Protein AF-0000000079101560 (afdb_homodimer)

Foldseek 3Di:
DPPPPLPDFLVVLQVLQAAPPPSWGADDPQQFWFAAPVGDTHGQPVLVVQLVVDCFAHQDPPPRDGGGDNHSVPTDGPVVNHVLNVCLVVPVVSLQSAPAPPPSRTGFFKAWPVVRGTHHPVCVVVDQVVVVTDMDTDDRDD/DPPPPLPDFLVVLQVLQAAPPPSWGADDPQQFWFAAPVGDTHGQPVLVVQLVVDCFAHQDPPPRDGGGDNHSVPTDGPVVNHVLNVCLVVPVVSLQSAPAPPPSRTGFFKAWPVVRGTHHPVCVVVPQVVVVTDMDTDDRDD

pLDDT: mean 90.31, std 13.6, range [25.67, 98.88]

Radius of gyration: 20.67 Å; Cα contacts (8 Å, |Δi|>4): 491; chains: 2; bounding box: 57×52×37 Å

Solvent-accessible surface area (backbone atoms only — not comparable to full-atom values): 15968 Å² total; per-residue (Å²): 129,76,71,78,72,62,69,56,57,56,57,57,49,45,67,62,46,24,22,79,82,82,65,43,46,46,46,94,60,68,33,20,45,26,34,43,68,75,34,52,63,40,21,44,54,62,47,51,58,50,34,74,75,38,85,67,23,40,62,38,93,85,80,61,50,70,29,72,46,92,48,75,84,75,41,22,47,37,52,65,54,50,52,55,50,50,40,38,74,73,30,68,61,38,24,67,72,56,28,9,74,80,80,62,64,35,56,50,44,28,35,30,66,76,75,69,43,43,23,19,68,65,52,34,65,76,39,44,51,77,71,67,46,56,69,45,73,62,72,54,86,125,129,76,72,78,72,63,72,55,55,56,58,57,51,45,68,60,46,24,23,80,81,81,66,43,45,48,46,94,61,69,34,20,46,26,35,44,67,75,34,54,63,38,21,45,56,62,46,51,57,48,34,74,75,38,86,65,22,40,62,38,91,84,79,61,49,71,30,74,46,92,48,76,82,76,41,22,47,38,50,65,56,49,52,55,51,50,38,37,73,74,29,67,59,38,25,68,72,55,28,8,74,79,78,62,65,35,55,49,44,29,34,31,65,77,75,69,42,44,23,20,69,66,54,35,65,76,40,44,52,79,72,67,47,55,69,44,73,63,72,54,85,124

Nearest PDB structures (foldseek):
  5fey-assembly1_B  TM=9.578E-01  e=1.586E-09  Homo sapiens
  5fey-assembly1_A  TM=9.322E-01  e=3.203E-08  Homo sapiens
  2ct2-assembly1_A  TM=9.207E-01  e=3.424E-08  Homo sapiens
  6imq-assembly1_B  TM=7.604E-01  e=2.646E-02  Homo sapiens
  2h2f-assembly1_A  TM=4.163E-01  e=2.838E+00  Thermotoga maritima

Structure (mmCIF, N/CA/C/O backbone):
data_AF-0000000079101560-model_v1
#
loop_
_entity.id
_entity.type
_entity.pdbx_description
1 polymer 'Uncharacterized protein'
#
loop_
_atom_site.group_PDB
_atom_site.id
_atom_site.type_symbol
_atom_site.label_atom_id
_atom_site.label_alt_id
_atom_site.label_comp_id
_atom_site.label_asym_id
_atom_site.label_entity_id
_atom_site.label_seq_id
_atom_site.pdbx_PDB_ins_code
_atom_site.Cartn_x
_atom_site.Cartn_y
_atom_site.Cartn_z
_atom_site.occupancy
_atom_site.B_iso_or_equiv
_atom_site.auth_seq_id
_atom_site.auth_comp_id
_atom_site.auth_asym_id
_atom_site.auth_atom_id
_atom_site.pdbx_PDB_model_num
ATOM 1 N N . MET A 1 1 ? -14.367 26.219 8.906 1 25.67 1 MET A N 1
ATOM 2 C CA . MET A 1 1 ? -13.508 25.203 9.5 1 25.67 1 MET A CA 1
ATOM 3 C C . MET A 1 1 ? -12.969 24.266 8.438 1 25.67 1 MET A C 1
ATOM 5 O O . MET A 1 1 ? -13.734 23.547 7.781 1 25.67 1 MET A O 1
ATOM 9 N N . GLU A 1 2 ? -11.953 24.594 7.828 1 33.59 2 GLU A N 1
ATOM 10 C CA . GLU A 1 2 ? -11.383 24.016 6.617 1 33.59 2 GLU A CA 1
ATOM 11 C C . GLU A 1 2 ? -11.273 22.484 6.723 1 33.59 2 GLU A C 1
ATOM 13 O O . GLU A 1 2 ? -11.023 21.953 7.805 1 33.59 2 GLU A O 1
ATOM 18 N N . ALA A 1 3 ? -12.125 21.828 6.078 1 38.5 3 ALA A N 1
ATOM 19 C CA . ALA A 1 3 ? -12.086 20.375 5.945 1 38.5 3 ALA A CA 1
ATOM 20 C C . ALA A 1 3 ? -10.68 19.828 6.188 1 38.5 3 ALA A C 1
ATOM 22 O O . ALA A 1 3 ? -9.695 20.422 5.723 1 38.5 3 ALA A O 1
ATOM 23 N N . ALA A 1 4 ? -10.344 19.469 7.359 1 42.5 4 ALA A N 1
ATOM 24 C CA . ALA A 1 4 ? -9.055 18.844 7.66 1 42.5 4 ALA A CA 1
ATOM 25 C C . ALA A 1 4 ? -8.523 18.062 6.461 1 42.5 4 ALA A C 1
ATOM 27 O O . ALA A 1 4 ? -9.203 17.172 5.941 1 42.5 4 ALA A O 1
ATOM 28 N N . SER A 1 5 ? -7.906 18.75 5.512 1 50.38 5 SER A N 1
ATOM 29 C CA . SER A 1 5 ? -7.305 18.281 4.266 1 50.38 5 SER A CA 1
ATOM 30 C C . SER A 1 5 ? -6.609 16.938 4.457 1 50.38 5 SER A C 1
ATOM 32 O O . SER A 1 5 ? -5.789 16.781 5.363 1 50.38 5 SER A O 1
ATOM 34 N N . TYR A 1 6 ? -7.434 15.805 4.262 1 57.84 6 TYR A N 1
ATOM 35 C CA . TYR A 1 6 ? -6.77 14.508 4.219 1 57.84 6 TYR A CA 1
ATOM 36 C C . TYR A 1 6 ? -5.496 14.57 3.389 1 57.84 6 TYR A C 1
ATOM 38 O O . TYR A 1 6 ? -5.504 15.078 2.266 1 57.84 6 TYR A O 1
ATOM 46 N N . LEU A 1 7 ? -4.438 14.516 4.109 1 64.12 7 LEU A N 1
ATOM 47 C CA . LEU A 1 7 ? -3.164 14.484 3.4 1 64.12 7 LEU A CA 1
ATOM 48 C C . LEU A 1 7 ? -3.205 13.484 2.25 1 64.12 7 LEU A C 1
ATOM 50 O O . LEU A 1 7 ? -2.646 13.742 1.18 1 64.12 7 LEU A O 1
ATOM 54 N N . LEU A 1 8 ? -4.156 12.445 2.529 1 75 8 LEU A N 1
ATOM 55 C CA . LEU A 1 8 ? -4.234 11.414 1.502 1 75 8 LEU A CA 1
ATOM 56 C C . LEU A 1 8 ? -5.656 11.297 0.961 1 75 8 LEU A C 1
ATOM 58 O O . LEU A 1 8 ? -6.625 11.523 1.691 1 75 8 LEU A O 1
ATOM 62 N N . ASP A 1 9 ? -5.742 11.047 -0.238 1 82 9 ASP A N 1
ATOM 63 C CA . ASP A 1 9 ? -7.035 10.859 -0.883 1 82 9 ASP A CA 1
ATOM 64 C C . ASP A 1 9 ? -7.793 9.688 -0.256 1 82 9 ASP A C 1
ATOM 66 O O . ASP A 1 9 ? -7.383 8.531 -0.388 1 82 9 ASP A O 1
ATOM 70 N N . PRO A 1 10 ? -8.906 9.977 0.326 1 86.38 10 PRO A N 1
ATOM 71 C CA . PRO A 1 10 ? -9.648 8.898 0.994 1 86.38 10 PRO A CA 1
ATOM 72 C C . PRO A 1 10 ? -10.078 7.793 0.033 1 86.38 10 PRO A C 1
ATOM 74 O O . PRO A 1 10 ? -10.172 6.629 0.427 1 86.38 10 PRO A O 1
ATOM 77 N N . ASP A 1 11 ? -10.344 8.203 -1.206 1 88.44 11 ASP A N 1
ATOM 78 C CA . ASP A 1 11 ? -10.75 7.195 -2.182 1 88.44 11 ASP A CA 1
ATOM 79 C C . ASP A 1 11 ? -9.602 6.234 -2.488 1 88.44 11 ASP A C 1
ATOM 81 O O . ASP A 1 11 ? -9.82 5.027 -2.643 1 88.44 11 ASP A O 1
ATOM 85 N N . LEU A 1 12 ? -8.469 6.781 -2.555 1 89.44 12 LEU A N 1
ATOM 86 C CA . LEU A 1 12 ? -7.309 5.93 -2.783 1 89.44 12 LEU A CA 1
ATOM 87 C C . LEU A 1 12 ? -7.082 4.992 -1.604 1 89.44 12 LEU A C 1
ATOM 89 O O . LEU A 1 12 ? -6.777 3.812 -1.793 1 89.44 12 LEU A O 1
ATOM 93 N N . LEU A 1 13 ? -7.242 5.496 -0.444 1 90.44 13 LEU A N 1
ATOM 94 C CA . LEU A 1 13 ? -7.074 4.68 0.752 1 90.44 13 LEU A CA 1
ATOM 95 C C . LEU A 1 13 ? -8.055 3.516 0.759 1 90.44 13 LEU A C 1
ATOM 97 O O . LEU A 1 13 ? -7.688 2.385 1.085 1 90.44 13 LEU A O 1
ATOM 101 N N . ARG A 1 14 ? -9.266 3.834 0.334 1 93.44 14 ARG A N 1
ATOM 102 C CA . ARG A 1 14 ? -10.281 2.787 0.3 1 93.44 14 ARG A CA 1
ATOM 103 C C . ARG A 1 14 ? -9.977 1.759 -0.783 1 93.44 14 ARG A C 1
ATOM 105 O O . ARG A 1 14 ? -10.156 0.557 -0.577 1 93.44 14 ARG A O 1
ATOM 112 N N . GLU A 1 15 ? -9.508 2.201 -1.868 1 94.75 15 GLU A N 1
ATOM 113 C CA . GLU A 1 15 ? -9.148 1.302 -2.959 1 94.75 15 GLU A CA 1
ATOM 114 C C . GLU A 1 15 ? -8.047 0.335 -2.533 1 94.75 15 GLU A C 1
ATOM 116 O O . GLU A 1 15 ? -8.016 -0.816 -2.973 1 94.75 15 GLU A O 1
ATOM 121 N N . VAL A 1 16 ? -7.191 0.803 -1.611 1 95.88 16 VAL A N 1
ATOM 122 C CA . VAL A 1 16 ? -6.016 0.025 -1.232 1 95.88 16 VAL A CA 1
ATOM 123 C C . VAL A 1 16 ? -6.332 -0.828 -0.007 1 95.88 16 VAL A C 1
ATOM 125 O O . VAL A 1 16 ? -5.898 -1.979 0.085 1 95.88 16 VAL A O 1
ATOM 128 N N . LEU A 1 17 ? -7.164 -0.3 0.86 1 97.06 17 LEU A N 1
ATOM 129 C CA . LEU A 1 17 ? -7.242 -0.914 2.182 1 97.06 17 LEU A CA 1
ATOM 130 C C . LEU A 1 17 ? -8.602 -1.569 2.396 1 97.06 17 LEU A C 1
ATOM 132 O O . LEU A 1 17 ? -8.891 -2.062 3.49 1 97.06 17 LEU A O 1
ATOM 136 N N . GLU A 1 18 ? -9.414 -1.591 1.357 1 98.31 18 GLU A N 1
ATOM 137 C CA . GLU A 1 18 ? -10.695 -2.277 1.468 1 98.31 18 GLU A CA 1
ATOM 138 C C . GLU A 1 18 ? -10.836 -3.365 0.407 1 98.31 18 GLU A C 1
ATOM 140 O O . GLU A 1 18 ? -10.367 -3.203 -0.721 1 98.31 18 GLU A O 1
ATOM 145 N N . CYS A 1 19 ? -11.477 -4.41 0.774 1 98.69 19 CYS A N 1
ATOM 146 C CA . CYS A 1 19 ? -11.812 -5.461 -0.178 1 98.69 19 CYS A CA 1
ATOM 147 C C . CYS A 1 19 ? -12.797 -4.949 -1.228 1 98.69 19 CYS A C 1
ATOM 149 O O . CYS A 1 19 ? -13.828 -4.375 -0.887 1 98.69 19 CYS A O 1
ATOM 151 N N . PRO A 1 20 ? -12.547 -5.18 -2.449 1 98.44 20 PRO A N 1
ATOM 152 C CA . PRO A 1 20 ? -13.414 -4.641 -3.502 1 98.44 20 PRO A CA 1
ATOM 153 C C . PRO A 1 20 ? -14.742 -5.379 -3.605 1 98.44 20 PRO A C 1
ATOM 155 O O . PRO A 1 20 ? -15.664 -4.91 -4.285 1 98.44 20 PRO A O 1
ATOM 158 N N . ILE A 1 21 ? -14.867 -6.426 -3.016 1 98.44 21 ILE A N 1
ATOM 159 C CA . ILE A 1 21 ? -16.094 -7.207 -3.105 1 98.44 21 ILE A CA 1
ATOM 160 C C . ILE A 1 21 ? -17.031 -6.828 -1.962 1 98.44 21 ILE A C 1
ATOM 162 O O . ILE A 1 21 ? -18.172 -6.41 -2.195 1 98.44 21 ILE A O 1
ATOM 166 N N . CYS A 1 22 ? -16.625 -6.941 -0.749 1 97.88 22 CYS A N 1
ATOM 167 C CA . CYS A 1 22 ? -17.5 -6.703 0.386 1 97.88 22 CYS A CA 1
ATOM 168 C C . CYS A 1 22 ? -17.391 -5.266 0.877 1 97.88 22 CYS A C 1
ATOM 170 O O . CYS A 1 22 ? -18.188 -4.82 1.696 1 97.88 22 CYS A O 1
ATOM 172 N N . LEU A 1 23 ? -16.344 -4.551 0.551 1 97.25 23 LEU A N 1
ATOM 173 C CA . LEU A 1 23 ? -16.125 -3.141 0.842 1 97.25 23 LEU A CA 1
ATOM 174 C C . LEU A 1 23 ? -15.781 -2.938 2.314 1 97.25 23 LEU A C 1
ATOM 176 O O . LEU A 1 23 ? -15.914 -1.83 2.84 1 97.25 23 LEU A O 1
ATOM 180 N N . GLU A 1 24 ? -15.336 -4.016 2.928 1 97.31 24 GLU A N 1
ATOM 181 C CA . GLU A 1 24 ? -14.875 -3.91 4.309 1 97.31 24 GLU A CA 1
ATOM 182 C C . GLU A 1 24 ? -13.367 -3.668 4.363 1 97.31 24 GLU A C 1
ATOM 184 O O . GLU A 1 24 ? -12.625 -4.125 3.49 1 97.31 24 GLU A O 1
ATOM 189 N N . THR A 1 25 ? -12.922 -2.982 5.414 1 97.75 25 THR A N 1
ATOM 190 C CA . THR A 1 25 ? -11.492 -2.795 5.637 1 97.75 25 THR A CA 1
ATOM 191 C C . THR A 1 25 ? -10.812 -4.129 5.926 1 97.75 25 THR A C 1
ATOM 193 O O . THR A 1 25 ? -11.328 -4.938 6.703 1 97.75 25 THR A O 1
ATOM 196 N N . TYR A 1 26 ? -9.711 -4.301 5.242 1 98.38 26 TYR A N 1
ATOM 197 C CA . TYR A 1 26 ? -8.93 -5.496 5.523 1 98.38 26 TYR A CA 1
ATOM 198 C C . TYR A 1 26 ? -8.477 -5.52 6.98 1 98.38 26 TYR A C 1
ATOM 200 O O . TYR A 1 26 ? -8.352 -4.469 7.613 1 98.38 26 TYR A O 1
ATOM 208 N N . ASN A 1 27 ? -8.219 -6.672 7.477 1 96.56 27 ASN A N 1
ATOM 209 C CA . ASN A 1 27 ? -7.617 -6.824 8.797 1 96.56 27 ASN A CA 1
ATOM 210 C C . ASN A 1 27 ? -6.699 -8.047 8.859 1 96.56 27 ASN A C 1
ATOM 212 O O . ASN A 1 27 ? -6.379 -8.641 7.828 1 96.56 27 ASN A O 1
ATOM 216 N N . GLN A 1 28 ? -6.262 -8.469 10.062 1 95.19 28 GLN A N 1
ATOM 217 C CA . GLN A 1 28 ? -5.215 -9.477 10.195 1 95.19 28 GLN A CA 1
ATOM 218 C C . GLN A 1 28 ? -5.805 -10.883 10.219 1 95.19 28 GLN A C 1
ATOM 220 O O . GLN A 1 28 ? -5.07 -11.875 10.133 1 95.19 28 GLN A O 1
ATOM 225 N N . THR A 1 29 ? -7.117 -10.992 10.188 1 94.19 29 THR A N 1
ATOM 226 C CA . THR A 1 29 ? -7.711 -12.305 10.414 1 94.19 29 THR A CA 1
ATOM 227 C C . THR A 1 29 ? -8.766 -12.609 9.352 1 94.19 29 THR A C 1
ATOM 229 O O . THR A 1 29 ? -8.43 -12.977 8.227 1 94.19 29 THR A O 1
ATOM 232 N N . GLN A 1 30 ? -10.133 -12.297 9.641 1 93.62 30 GLN A N 1
ATOM 233 C CA . GLN A 1 30 ? -11.211 -12.719 8.766 1 93.62 30 GLN A CA 1
ATOM 234 C C . GLN A 1 30 ? -11.164 -11.977 7.434 1 93.62 30 GLN A C 1
ATOM 236 O O . GLN A 1 30 ? -11.438 -12.562 6.383 1 93.62 30 GLN A O 1
ATOM 241 N N . MET A 1 31 ? -10.836 -10.758 7.484 1 97.81 31 MET A N 1
ATOM 242 C CA . MET A 1 31 ? -10.766 -9.938 6.281 1 97.81 31 MET A CA 1
ATOM 243 C C . MET A 1 31 ? -9.32 -9.781 5.816 1 97.81 31 MET A C 1
ATOM 245 O O . MET A 1 31 ? -8.914 -8.703 5.375 1 97.81 31 MET A O 1
ATOM 249 N N . ARG A 1 32 ? -8.578 -10.836 6.004 1 98.69 32 ARG A N 1
ATOM 250 C CA . ARG A 1 32 ? -7.172 -10.789 5.629 1 98.69 32 ARG A CA 1
ATOM 251 C C . ARG A 1 32 ? -7.008 -10.68 4.117 1 98.69 32 ARG A C 1
ATOM 253 O O . ARG A 1 32 ? -7.625 -11.438 3.361 1 98.69 32 ARG A O 1
ATOM 260 N N . PRO A 1 33 ? -6.207 -9.75 3.613 1 98.81 33 PRO A N 1
ATOM 261 C CA . PRO A 1 33 ? -6.043 -9.555 2.17 1 98.81 33 PRO A CA 1
ATOM 262 C C . PRO A 1 33 ? -5.207 -10.648 1.517 1 98.81 33 PRO A C 1
ATOM 264 O O . PRO A 1 33 ? -4.066 -10.891 1.923 1 98.81 33 PRO A O 1
ATOM 267 N N . LYS A 1 34 ? -5.781 -11.312 0.521 1 98.88 34 LYS A N 1
ATOM 268 C CA . LYS A 1 34 ? -5.121 -12.391 -0.204 1 98.88 34 LYS A CA 1
ATOM 269 C C . LYS A 1 34 ? -4.914 -12.023 -1.671 1 98.88 34 LYS A C 1
ATOM 271 O O . LYS A 1 34 ? -5.773 -11.383 -2.283 1 98.88 34 LYS A O 1
ATOM 276 N N . LEU A 1 35 ? -3.797 -12.5 -2.133 1 98.81 35 LEU A N 1
ATOM 277 C CA . LEU A 1 35 ? -3.441 -12.211 -3.518 1 98.81 35 LEU A CA 1
ATOM 278 C C . LEU A 1 35 ? -3.904 -13.336 -4.441 1 98.81 35 LEU A C 1
ATOM 280 O O . LEU A 1 35 ? -3.588 -14.5 -4.211 1 98.81 35 LEU A O 1
ATOM 284 N N . LEU A 1 36 ? -4.605 -12.898 -5.457 1 98.31 36 LEU A N 1
ATOM 285 C CA . LEU A 1 36 ? -4.801 -13.82 -6.574 1 98.31 36 LEU A CA 1
ATOM 286 C C . LEU A 1 36 ? -3.582 -13.828 -7.488 1 98.31 36 LEU A C 1
ATOM 288 O O . LEU A 1 36 ? -2.717 -12.961 -7.387 1 98.31 36 LEU A O 1
ATOM 292 N N . GLN A 1 37 ? -3.541 -14.789 -8.359 1 96.75 37 GLN A N 1
ATOM 293 C CA . GLN A 1 37 ? -2.373 -14.93 -9.227 1 96.75 37 GLN A CA 1
ATOM 294 C C . GLN A 1 37 ? -2.297 -13.781 -10.227 1 96.75 37 GLN A C 1
ATOM 296 O O . GLN A 1 37 ? -1.222 -13.469 -10.742 1 96.75 37 GLN A O 1
ATOM 301 N N . CYS A 1 38 ? -3.402 -13.148 -10.438 1 97.62 38 CYS A N 1
ATOM 302 C CA . CYS A 1 38 ? -3.449 -12.031 -11.375 1 97.62 38 CYS A CA 1
ATOM 303 C C . CYS A 1 38 ? -2.969 -10.742 -10.711 1 97.62 38 CYS A C 1
ATOM 305 O O . CYS A 1 38 ? -2.787 -9.727 -11.383 1 97.62 38 CYS A O 1
ATOM 307 N N . GLY A 1 39 ? -2.838 -10.781 -9.398 1 98.31 39 GLY A N 1
ATOM 308 C CA . GLY A 1 39 ? -2.361 -9.617 -8.672 1 98.31 39 GLY A CA 1
ATOM 309 C C . GLY A 1 39 ? -3.463 -8.875 -7.938 1 98.31 39 GLY A C 1
ATOM 310 O O . GLY A 1 39 ? -3.189 -8.062 -7.055 1 98.31 39 GLY A O 1
ATOM 311 N N . HIS A 1 40 ? -4.68 -9.164 -8.211 1 98.69 40 HIS A N 1
ATOM 312 C CA . HIS A 1 40 ? -5.777 -8.531 -7.484 1 98.69 40 HIS A CA 1
ATOM 313 C C . HIS A 1 40 ? -5.871 -9.055 -6.059 1 98.69 40 HIS A C 1
ATOM 315 O O . HIS A 1 40 ? -5.508 -10.203 -5.793 1 98.69 40 HIS A O 1
ATOM 321 N N . THR A 1 41 ? -6.375 -8.227 -5.188 1 98.81 41 THR A N 1
ATOM 322 C CA . THR A 1 41 ? -6.488 -8.562 -3.773 1 98.81 41 THR A CA 1
ATOM 323 C C . THR A 1 41 ? -7.953 -8.664 -3.357 1 98.81 41 THR A C 1
ATOM 325 O O . THR A 1 41 ? -8.766 -7.809 -3.717 1 98.81 41 THR A O 1
ATOM 328 N N . VAL A 1 42 ? -8.258 -9.711 -2.676 1 98.75 42 VAL A N 1
ATOM 329 C CA . VAL A 1 42 ? -9.578 -9.945 -2.098 1 98.75 42 VAL A CA 1
ATOM 330 C C . VAL A 1 42 ? -9.43 -10.523 -0.693 1 98.75 42 VAL A C 1
ATOM 332 O O . VAL A 1 42 ? -8.469 -11.242 -0.407 1 98.75 42 VAL A O 1
ATOM 335 N N . CYS A 1 43 ? -10.328 -10.188 0.189 1 98.69 43 CYS A N 1
ATOM 336 C CA . CYS A 1 43 ? -10.188 -10.688 1.553 1 98.69 43 CYS A CA 1
ATOM 337 C C . CYS A 1 43 ? -10.445 -12.188 1.616 1 98.69 43 CYS A C 1
ATOM 339 O O . CYS A 1 43 ? -11.109 -12.742 0.738 1 98.69 43 CYS A O 1
ATOM 341 N N . ARG A 1 44 ? -10.008 -12.773 2.631 1 98.5 44 ARG A N 1
ATOM 342 C CA . ARG A 1 44 ? -10.133 -14.211 2.852 1 98.5 44 ARG A CA 1
ATOM 343 C C . ARG A 1 44 ? -11.594 -14.641 2.867 1 98.5 44 ARG A C 1
ATOM 345 O O . ARG A 1 44 ? -11.961 -15.633 2.242 1 98.5 44 ARG A O 1
ATOM 352 N N . GLN A 1 45 ? -12.422 -13.914 3.51 1 98.12 45 GLN A N 1
ATOM 353 C CA . GLN A 1 45 ? -13.836 -14.266 3.65 1 98.12 45 GLN A CA 1
ATOM 354 C C . GLN A 1 45 ? -14.531 -14.305 2.293 1 98.12 45 GLN A C 1
ATOM 356 O O . GLN A 1 45 ? -15.25 -15.25 1.983 1 98.12 45 GLN A O 1
ATOM 361 N N . CYS A 1 46 ? -14.336 -13.344 1.506 1 98.06 46 CYS A N 1
ATOM 362 C CA . CYS A 1 46 ? -14.953 -13.289 0.186 1 98.06 46 CYS A CA 1
ATOM 363 C C . CYS A 1 46 ? -14.398 -14.383 -0.718 1 98.06 46 CYS A C 1
ATOM 365 O O . CYS A 1 46 ? -15.141 -14.984 -1.503 1 98.06 46 CYS A O 1
ATOM 367 N N . LEU A 1 47 ? -13.172 -14.648 -0.595 1 98.12 47 LEU A N 1
ATOM 368 C CA . LEU A 1 47 ? -12.555 -15.688 -1.413 1 98.12 47 LEU A CA 1
ATOM 369 C C . LEU A 1 47 ? -13.102 -17.062 -1.043 1 98.12 47 LEU A C 1
ATOM 371 O O . LEU A 1 47 ? -13.258 -17.922 -1.91 1 98.12 47 LEU A O 1
ATOM 375 N N . GLU A 1 48 ? -13.32 -17.234 0.181 1 97.25 48 GLU A N 1
ATOM 376 C CA . GLU A 1 48 ? -13.898 -18.5 0.621 1 97.25 48 GLU A CA 1
ATOM 377 C C . GLU A 1 48 ? -15.273 -18.719 -0.009 1 97.25 48 GLU A C 1
ATOM 379 O O . GLU A 1 48 ? -15.602 -19.844 -0.41 1 97.25 48 GLU A O 1
ATOM 384 N N . LYS A 1 49 ? -16.031 -17.703 -0.127 1 96.69 49 LYS A N 1
ATOM 385 C CA . LYS A 1 49 ? -17.344 -17.781 -0.781 1 96.69 49 LYS A CA 1
ATOM 386 C C . LYS A 1 49 ? -17.188 -18.125 -2.264 1 96.69 49 LYS A C 1
ATOM 388 O O . LYS A 1 49 ? -17.938 -18.953 -2.799 1 96.69 49 LYS A O 1
ATOM 393 N N . LEU A 1 50 ? -16.266 -17.547 -2.891 1 96.5 50 LEU A N 1
ATOM 394 C CA . LEU A 1 50 ? -16.016 -17.797 -4.309 1 96.5 50 LEU A CA 1
ATOM 395 C C . LEU A 1 50 ? -15.547 -19.234 -4.539 1 96.5 50 LEU A C 1
ATOM 397 O O . LEU A 1 50 ? -15.984 -19.891 -5.484 1 96.5 50 LEU A O 1
ATOM 401 N N . LEU A 1 51 ? -14.641 -19.609 -3.684 1 95.62 51 LEU A N 1
ATOM 402 C CA . LEU A 1 51 ? -14.07 -20.953 -3.822 1 95.62 51 LEU A CA 1
ATOM 403 C C . LEU A 1 51 ? -15.141 -22.016 -3.605 1 95.62 51 LEU A C 1
ATOM 405 O O . LEU A 1 51 ? -15.109 -23.078 -4.246 1 95.62 51 LEU A O 1
ATOM 409 N N . ALA A 1 52 ? -16.031 -21.797 -2.738 1 92.25 52 ALA A N 1
ATOM 410 C CA . ALA A 1 52 ? -17.094 -22.75 -2.434 1 92.25 52 ALA A CA 1
ATOM 411 C C . ALA A 1 52 ? -17.953 -23.016 -3.666 1 92.25 52 ALA A C 1
ATOM 413 O O . ALA A 1 52 ? -18.562 -24.094 -3.781 1 92.25 52 ALA A O 1
ATOM 414 N N . ASN A 1 53 ? -17.859 -22.141 -4.652 1 87.44 53 ASN A N 1
ATOM 415 C CA . ASN A 1 53 ? -18.734 -22.25 -5.816 1 87.44 53 ASN A CA 1
ATOM 416 C C . ASN A 1 53 ? -17.984 -22.719 -7.055 1 87.44 53 ASN A C 1
ATOM 418 O O . ASN A 1 53 ? -18.516 -22.703 -8.164 1 87.44 53 ASN A O 1
ATOM 422 N N . THR A 1 54 ? -16.734 -23.062 -6.777 1 85 54 THR A N 1
ATOM 423 C CA . THR A 1 54 ? -15.883 -23.469 -7.895 1 85 54 THR A CA 1
ATOM 424 C C . THR A 1 54 ? -15.062 -24.703 -7.523 1 85 54 THR A C 1
ATOM 426 O O . THR A 1 54 ? -14.844 -24.984 -6.34 1 85 54 THR A O 1
ATOM 429 N N . ILE A 1 55 ? -14.648 -25.531 -8.438 1 83.25 55 ILE A N 1
ATOM 430 C CA . ILE A 1 55 ? -13.977 -26.797 -8.148 1 83.25 55 ILE A CA 1
ATOM 431 C C . ILE A 1 55 ? -12.469 -26.578 -8.164 1 83.25 55 ILE A C 1
ATOM 433 O O . ILE A 1 55 ? -11.75 -27.141 -7.328 1 83.25 55 ILE A O 1
ATOM 437 N N . ASN A 1 56 ? -11.898 -25.797 -9.023 1 84.75 56 ASN A N 1
ATOM 438 C CA . ASN A 1 56 ? -10.445 -25.828 -9.141 1 84.75 56 ASN A CA 1
ATOM 439 C C . ASN A 1 56 ? -9.844 -24.438 -9.023 1 84.75 56 ASN A C 1
ATOM 441 O O . ASN A 1 56 ? -8.789 -24.156 -9.602 1 84.75 56 ASN A O 1
ATOM 445 N N . GLY A 1 57 ? -10.406 -23.672 -8.188 1 94.69 57 GLY A N 1
ATOM 446 C CA . GLY A 1 57 ? -9.781 -22.359 -8.039 1 94.69 57 GLY A CA 1
ATOM 447 C C . GLY A 1 57 ? -10.766 -21.219 -8.109 1 94.69 57 GLY A C 1
ATOM 448 O O . GLY A 1 57 ? -11.977 -21.422 -8.109 1 94.69 57 GLY A O 1
ATOM 449 N N . VAL A 1 58 ? -10.18 -20.094 -8.016 1 97.25 58 VAL A N 1
ATOM 450 C CA . VAL A 1 58 ? -10.977 -18.875 -8.008 1 97.25 58 VAL A CA 1
ATOM 451 C C . VAL A 1 58 ? -10.711 -18.078 -9.281 1 97.25 58 VAL A C 1
ATOM 453 O O . VAL A 1 58 ? -9.562 -17.828 -9.641 1 97.25 58 VAL A O 1
ATOM 456 N N . ARG A 1 59 ? -11.805 -17.828 -9.984 1 96.88 59 ARG A N 1
ATOM 457 C CA . ARG A 1 59 ? -11.734 -16.891 -11.102 1 96.88 59 ARG A CA 1
ATOM 458 C C . ARG A 1 59 ? -11.875 -15.461 -10.617 1 96.88 59 ARG A C 1
ATOM 460 O O . ARG A 1 59 ? -12.883 -15.102 -10 1 96.88 59 ARG A O 1
ATOM 467 N N . CYS A 1 60 ? -10.906 -14.68 -10.914 1 97.5 60 CYS A N 1
ATOM 468 C CA . CYS A 1 60 ? -10.914 -13.289 -10.461 1 97.5 60 CYS A CA 1
ATOM 469 C C . CYS A 1 60 ? -12.086 -12.523 -11.055 1 97.5 60 CYS A C 1
ATOM 471 O O . CYS A 1 60 ? -12.242 -12.477 -12.273 1 97.5 60 CYS A O 1
ATOM 473 N N . PRO A 1 61 ? -12.875 -11.906 -10.273 1 96.56 61 PRO A N 1
ATOM 474 C CA . PRO A 1 61 ? -14.047 -11.203 -10.789 1 96.56 61 PRO A CA 1
ATOM 475 C C . PRO A 1 61 ? -13.688 -9.922 -11.547 1 96.56 61 PRO A C 1
ATOM 477 O O . PRO A 1 61 ? -14.547 -9.336 -12.203 1 96.56 61 PRO A O 1
ATOM 480 N N . PHE A 1 62 ? -12.414 -9.555 -11.523 1 97.62 62 PHE A N 1
ATOM 481 C CA . PHE A 1 62 ? -12.055 -8.25 -12.078 1 97.62 62 PHE A CA 1
ATOM 482 C C . PHE A 1 62 ? -11.328 -8.414 -13.406 1 97.62 62 PHE A C 1
ATOM 484 O O . PHE A 1 62 ? -11.234 -7.469 -14.188 1 97.62 62 PHE A O 1
ATOM 491 N N . CYS A 1 63 ? -10.734 -9.562 -13.633 1 97.62 63 CYS A N 1
ATOM 492 C CA . CYS A 1 63 ? -10 -9.734 -14.883 1 97.62 63 CYS A CA 1
ATOM 493 C C . CYS A 1 63 ? -10.281 -11.109 -15.492 1 97.62 63 CYS A C 1
ATOM 495 O O . CYS A 1 63 ? -9.805 -11.414 -16.594 1 97.62 63 CYS A O 1
ATOM 497 N N . SER A 1 64 ? -10.805 -12.047 -14.766 1 96.56 64 SER A N 1
ATOM 498 C CA . SER A 1 64 ? -11.297 -13.352 -15.195 1 96.56 64 SER A CA 1
ATOM 499 C C . SER A 1 64 ? -10.172 -14.383 -15.242 1 96.56 64 SER A C 1
ATOM 501 O O . SER A 1 64 ? -10.391 -15.531 -15.648 1 96.56 64 SER A O 1
ATOM 503 N N . ARG A 1 65 ? -9.031 -14.039 -14.773 1 97.06 65 ARG A N 1
ATOM 504 C CA . ARG A 1 65 ? -7.953 -15.016 -14.703 1 97.06 65 ARG A CA 1
ATOM 505 C C . ARG A 1 65 ? -8.164 -15.977 -13.539 1 97.06 65 ARG A C 1
ATOM 507 O O . ARG A 1 65 ? -8.648 -15.578 -12.477 1 97.06 65 ARG A O 1
ATOM 514 N N . VAL A 1 66 ? -7.73 -17.125 -13.758 1 96.69 66 VAL A N 1
ATOM 515 C CA . VAL A 1 66 ? -7.992 -18.172 -12.781 1 96.69 66 VAL A CA 1
ATOM 516 C C . VAL A 1 66 ? -6.777 -18.359 -11.875 1 96.69 66 VAL A C 1
ATOM 518 O O . VAL A 1 66 ? -5.641 -18.406 -12.352 1 96.69 66 VAL A O 1
ATOM 521 N N . SER A 1 67 ? -6.988 -18.375 -10.609 1 96.81 67 SER A N 1
ATOM 522 C CA . SER A 1 67 ? -6.027 -18.828 -9.609 1 96.81 67 SER A CA 1
ATOM 523 C C . SER A 1 67 ? -6.371 -20.219 -9.094 1 96.81 67 SER A C 1
ATOM 525 O O . SER A 1 67 ? -7.352 -20.391 -8.367 1 96.81 67 SER A O 1
ATOM 527 N N . ARG A 1 68 ? -5.559 -21.094 -9.422 1 94.88 68 ARG A N 1
ATOM 528 C CA . ARG A 1 68 ? -5.867 -22.469 -9.062 1 94.88 68 ARG A CA 1
ATOM 529 C C . ARG A 1 68 ? -5.398 -22.797 -7.648 1 94.88 68 ARG A C 1
ATOM 531 O O . ARG A 1 68 ? -4.242 -22.547 -7.301 1 94.88 68 ARG A O 1
ATOM 538 N N . MET A 1 69 ? -6.219 -23.266 -6.852 1 94.75 69 MET A N 1
ATOM 539 C CA . MET A 1 69 ? -5.922 -23.688 -5.488 1 94.75 69 MET A CA 1
ATOM 540 C C . MET A 1 69 ? -7.105 -24.438 -4.883 1 94.75 69 MET A C 1
ATOM 542 O O . MET A 1 69 ? -8.242 -24.281 -5.332 1 94.75 69 MET A O 1
ATOM 546 N N . SER A 1 70 ? -6.867 -25.25 -3.875 1 94.06 70 SER A N 1
ATOM 547 C CA . SER A 1 70 ? -7.918 -26.016 -3.215 1 94.06 70 SER A CA 1
ATOM 548 C C . SER A 1 70 ? -8.336 -25.359 -1.903 1 94.06 70 SER A C 1
ATOM 550 O O . SER A 1 70 ? -9.375 -25.719 -1.334 1 94.06 70 SER A O 1
ATOM 552 N N . SER A 1 71 ? -7.5 -24.469 -1.401 1 95.5 71 SER A N 1
ATOM 553 C CA . SER A 1 71 ? -7.758 -23.734 -0.167 1 95.5 71 SER A CA 1
ATOM 554 C C . SER A 1 71 ? -7.234 -22.312 -0.252 1 95.5 71 SER A C 1
ATOM 556 O O . SER A 1 71 ? -6.164 -22.062 -0.812 1 95.5 71 SER A O 1
ATOM 558 N N . ILE A 1 72 ? -7.93 -21.453 0.36 1 96.38 72 ILE A N 1
ATOM 559 C CA . ILE A 1 72 ? -7.547 -20.047 0.341 1 96.38 72 ILE A CA 1
ATOM 560 C C . ILE A 1 72 ? -6.211 -19.859 1.058 1 96.38 72 ILE A C 1
ATOM 562 O O . ILE A 1 72 ? -5.469 -18.922 0.772 1 96.38 72 ILE A O 1
ATOM 566 N N . SER A 1 73 ? -5.895 -20.734 1.93 1 95.75 73 SER A N 1
ATOM 567 C CA . SER A 1 73 ? -4.652 -20.656 2.689 1 95.75 73 SER A CA 1
ATOM 568 C C . SER A 1 73 ? -3.438 -20.797 1.779 1 95.75 73 SER A C 1
ATOM 570 O O . SER A 1 73 ? -2.316 -20.484 2.178 1 95.75 73 SER A O 1
ATOM 572 N N . GLN A 1 74 ? -3.631 -21.312 0.568 1 96.06 74 GLN A N 1
ATOM 573 C CA . GLN A 1 74 ? -2.541 -21.484 -0.385 1 96.06 74 GLN A CA 1
ATOM 574 C C . GLN A 1 74 ? -2.211 -20.188 -1.103 1 96.06 74 GLN A C 1
ATOM 576 O O . GLN A 1 74 ? -1.165 -20.078 -1.745 1 96.06 74 GLN A O 1
ATOM 581 N N . LEU A 1 75 ? -3.096 -19.25 -0.971 1 97.25 75 LEU A N 1
ATOM 582 C CA . LEU A 1 75 ? -2.828 -17.953 -1.554 1 97.25 75 LEU A CA 1
ATOM 583 C C . LEU A 1 75 ? -1.906 -17.125 -0.654 1 97.25 75 LEU A C 1
ATOM 585 O O . LEU A 1 75 ? -2.029 -17.172 0.572 1 97.25 75 LEU A O 1
ATOM 589 N N . ALA A 1 76 ? -1.001 -16.438 -1.299 1 98.25 76 ALA A N 1
ATOM 590 C CA . ALA A 1 76 ? -0.142 -15.531 -0.534 1 98.25 76 ALA A CA 1
ATOM 591 C C . ALA A 1 76 ? -0.942 -14.367 0.045 1 98.25 76 ALA A C 1
ATOM 593 O O . ALA A 1 76 ? -1.994 -14.008 -0.487 1 98.25 76 ALA A O 1
ATOM 594 N N . ASP A 1 77 ? -0.469 -13.852 1.108 1 98.69 77 ASP A N 1
ATOM 595 C CA . ASP A 1 77 ? -1.005 -12.609 1.66 1 98.69 77 ASP A CA 1
ATOM 596 C C . ASP A 1 77 ? -0.539 -11.406 0.85 1 98.69 77 ASP A C 1
ATOM 598 O O . ASP A 1 77 ? 0.543 -11.43 0.259 1 98.69 77 ASP A O 1
ATOM 602 N N . ASN A 1 78 ? -1.423 -10.406 0.729 1 98.75 78 ASN A N 1
ATOM 603 C CA . ASN A 1 78 ? -0.924 -9.102 0.295 1 98.75 78 ASN A CA 1
ATOM 604 C C . ASN A 1 78 ? -0.107 -8.422 1.39 1 98.75 78 ASN A C 1
ATOM 606 O O . ASN A 1 78 ? -0.658 -7.699 2.221 1 98.75 78 ASN A O 1
ATOM 610 N N . LEU A 1 79 ? 1.163 -8.672 1.373 1 98.12 79 LEU A N 1
ATOM 611 C CA . LEU A 1 79 ? 2.059 -8.227 2.434 1 98.12 79 LEU A CA 1
ATOM 612 C C . LEU A 1 79 ? 2.1 -6.703 2.506 1 98.12 79 LEU A C 1
ATOM 614 O O . LEU A 1 79 ? 2.256 -6.133 3.588 1 98.12 79 LEU A O 1
ATOM 618 N N . THR A 1 80 ? 1.977 -6.07 1.37 1 97.75 80 THR A N 1
ATOM 619 C CA . THR A 1 80 ? 1.965 -4.613 1.338 1 97.75 80 THR A CA 1
ATOM 620 C C . THR A 1 80 ? 0.814 -4.062 2.176 1 97.75 80 THR A C 1
ATOM 622 O O . THR A 1 80 ? 1.021 -3.209 3.039 1 97.75 80 THR A O 1
ATOM 625 N N . VAL A 1 81 ? -0.34 -4.547 1.963 1 97.94 81 VAL A N 1
ATOM 626 C CA . VAL A 1 81 ? -1.53 -4.117 2.689 1 97.94 81 VAL A CA 1
ATOM 627 C C . VAL A 1 81 ? -1.371 -4.434 4.176 1 97.94 81 VAL A C 1
ATOM 629 O O . VAL A 1 81 ? -1.664 -3.592 5.027 1 97.94 81 VAL A O 1
ATOM 632 N N . LEU A 1 82 ? -0.869 -5.559 4.465 1 97.25 82 LEU A N 1
ATOM 633 C CA . LEU A 1 82 ? -0.712 -5.965 5.855 1 97.25 82 LEU A CA 1
ATOM 634 C C . LEU A 1 82 ? 0.283 -5.062 6.578 1 97.25 82 LEU A C 1
ATOM 636 O O . LEU A 1 82 ? 0.099 -4.746 7.754 1 97.25 82 LEU A O 1
ATOM 640 N N . LYS A 1 83 ? 1.305 -4.684 5.93 1 94.56 83 LYS A N 1
ATOM 641 C CA . LYS A 1 83 ? 2.287 -3.781 6.527 1 94.56 83 LYS A CA 1
ATOM 642 C C . LYS A 1 83 ? 1.658 -2.434 6.867 1 94.56 83 LYS A C 1
ATOM 644 O O . LYS A 1 83 ? 1.93 -1.866 7.926 1 94.56 83 LYS A O 1
ATOM 649 N N . ILE A 1 84 ? 0.905 -1.938 5.93 1 92.44 84 ILE A N 1
ATOM 650 C CA . ILE A 1 84 ? 0.227 -0.666 6.16 1 92.44 84 ILE A CA 1
ATOM 651 C C . ILE A 1 84 ? -0.709 -0.79 7.359 1 92.44 84 ILE A C 1
ATOM 653 O O . ILE A 1 84 ? -0.718 0.074 8.242 1 92.44 84 ILE A O 1
ATOM 657 N N . LEU A 1 85 ? -1.442 -1.851 7.371 1 93.44 85 LEU A N 1
ATOM 658 C CA . LEU A 1 85 ? -2.379 -2.068 8.469 1 93.44 85 LEU A CA 1
ATOM 659 C C . LEU A 1 85 ? -1.642 -2.207 9.797 1 93.44 85 LEU A C 1
ATOM 661 O O . LEU A 1 85 ? -2.111 -1.72 10.828 1 93.44 85 LEU A O 1
ATOM 665 N N . ASP A 1 86 ? -0.558 -2.912 9.789 1 92.12 86 ASP A N 1
ATOM 666 C CA . ASP A 1 86 ? 0.239 -3.066 11 1 92.12 86 ASP A CA 1
ATOM 667 C C . ASP A 1 86 ? 0.673 -1.709 11.555 1 92.12 86 ASP A C 1
ATOM 669 O O . ASP A 1 86 ? 0.731 -1.516 12.766 1 92.12 86 ASP A O 1
ATOM 673 N N . CYS A 1 87 ? 0.899 -0.835 10.648 1 87.75 87 CYS A N 1
ATOM 674 C CA . CYS A 1 87 ? 1.299 0.502 11.07 1 87.75 87 CYS A CA 1
ATOM 675 C C . CYS A 1 87 ? 0.151 1.22 11.773 1 87.75 87 CYS A C 1
ATOM 677 O O . CYS A 1 87 ? 0.368 1.954 12.734 1 87.75 87 CYS A O 1
ATOM 679 N N . THR A 1 88 ? -1.008 1.058 11.289 1 85.69 88 THR A N 1
ATOM 680 C CA . THR A 1 88 ? -2.162 1.722 11.883 1 85.69 88 THR A CA 1
ATOM 681 C C . THR A 1 88 ? -2.465 1.15 13.266 1 85.69 88 THR A C 1
ATOM 683 O O . THR A 1 88 ? -3.068 1.823 14.102 1 85.69 88 THR A O 1
ATOM 686 N N . THR A 1 89 ? -2.033 -0.029 13.508 1 84.81 89 THR A N 1
ATOM 687 C CA . THR A 1 89 ? -2.273 -0.646 14.805 1 84.81 89 THR A CA 1
ATOM 688 C C . THR A 1 89 ? -1.144 -0.316 15.781 1 84.81 89 THR A C 1
ATOM 690 O O . THR A 1 89 ? -1.351 -0.289 17 1 84.81 89 THR A O 1
ATOM 693 N N . SER A 1 90 ? 0.062 -0.068 15.273 1 84.5 90 SER A N 1
ATOM 694 C CA . SER A 1 90 ? 1.241 0.104 16.109 1 84.5 90 SER A CA 1
ATOM 695 C C . SER A 1 90 ? 1.602 1.578 16.266 1 84.5 90 SER A C 1
ATOM 697 O O . SER A 1 90 ? 2.379 1.944 17.156 1 84.5 90 SER A O 1
ATOM 699 N N . CYS A 1 91 ? 1.081 2.328 15.336 1 77.19 91 CYS A N 1
ATOM 700 C CA . CYS A 1 91 ? 1.435 3.742 15.25 1 77.19 91 CYS A CA 1
ATOM 701 C C . CYS A 1 91 ? 0.209 4.621 15.461 1 77.19 91 CYS A C 1
ATOM 703 O O . CYS A 1 91 ? -0.696 4.641 14.625 1 77.19 91 CYS A O 1
ATOM 705 N N . SER A 1 92 ? 0.179 5.391 16.516 1 80.06 92 SER A N 1
ATOM 706 C CA . SER A 1 92 ? -0.966 6.23 16.859 1 80.06 92 SER A CA 1
ATOM 707 C C . SER A 1 92 ? -1.206 7.289 15.789 1 80.06 92 SER A C 1
ATOM 709 O O . SER A 1 92 ? -2.352 7.59 15.445 1 80.06 92 SER A O 1
ATOM 711 N N . ALA A 1 93 ? -0.122 7.812 15.32 1 78.25 93 ALA A N 1
ATOM 712 C CA . ALA A 1 93 ? -0.246 8.852 14.305 1 78.25 93 ALA A CA 1
ATOM 713 C C . ALA A 1 93 ? -0.921 8.312 13.047 1 78.25 93 ALA A C 1
ATOM 715 O O . ALA A 1 93 ? -1.8 8.961 12.477 1 78.25 93 ALA A O 1
ATOM 716 N N . ALA A 1 94 ? -0.524 7.133 12.711 1 82.12 94 ALA A N 1
ATOM 717 C CA . ALA A 1 94 ? -1.128 6.527 11.523 1 82.12 94 ALA A CA 1
ATOM 718 C C . ALA A 1 94 ? -2.58 6.137 11.789 1 82.12 94 ALA A C 1
ATOM 720 O O . ALA A 1 94 ? -3.447 6.344 10.938 1 82.12 94 ALA A O 1
ATOM 721 N N . THR A 1 95 ? -2.809 5.621 12.914 1 86.19 95 THR A N 1
ATOM 722 C CA . THR A 1 95 ? -4.18 5.285 13.281 1 86.19 95 THR A CA 1
ATOM 723 C C . THR A 1 95 ? -5.07 6.52 13.234 1 86.19 95 THR A C 1
ATOM 725 O O . THR A 1 95 ? -6.148 6.492 12.633 1 86.19 95 THR A O 1
ATOM 728 N N . ALA A 1 96 ? -4.598 7.602 13.766 1 83.06 96 ALA A N 1
ATOM 729 C CA . ALA A 1 96 ? -5.359 8.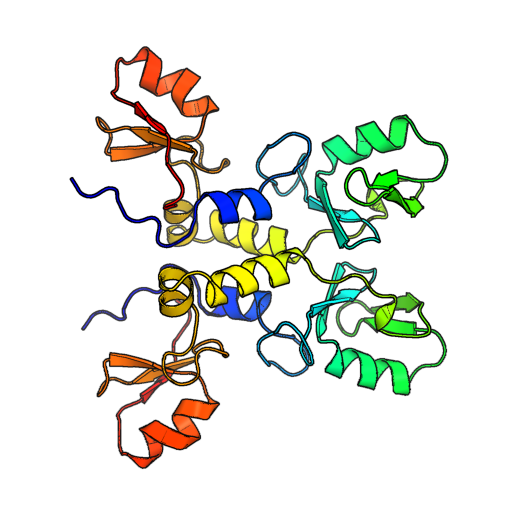844 13.828 1 83.06 96 ALA A CA 1
ATOM 730 C C . ALA A 1 96 ? -5.586 9.422 12.438 1 83.06 96 ALA A C 1
ATOM 732 O O . ALA A 1 96 ? -6.629 10.023 12.164 1 83.06 96 ALA A O 1
ATOM 733 N N . ALA A 1 97 ? -4.684 9.148 11.609 1 81 97 ALA A N 1
ATOM 734 C CA . ALA A 1 97 ? -4.738 9.742 10.273 1 81 97 ALA A CA 1
ATOM 735 C C . ALA A 1 97 ? -5.605 8.914 9.336 1 81 97 ALA A C 1
ATOM 737 O O . ALA A 1 97 ? -6.273 9.461 8.453 1 81 97 ALA A O 1
ATOM 738 N N . LEU A 1 98 ? -5.707 7.617 9.609 1 87 98 LEU A N 1
ATOM 739 C CA . LEU A 1 98 ? -6.238 6.777 8.539 1 87 98 LEU A CA 1
ATOM 740 C C . LEU A 1 98 ? -7.527 6.094 8.977 1 87 98 LEU A C 1
ATOM 742 O O . LEU A 1 98 ? -8.359 5.73 8.141 1 87 98 LEU A O 1
ATOM 746 N N . MET A 1 99 ? -7.73 6.012 10.273 1 92.38 99 MET A N 1
ATOM 747 C CA . MET A 1 99 ? -8.812 5.133 10.703 1 92.38 99 MET A CA 1
ATOM 748 C C . MET A 1 99 ? -9.938 5.938 11.359 1 92.38 99 MET A C 1
ATOM 750 O O . MET A 1 99 ? -9.719 7.066 11.797 1 92.38 99 MET A O 1
ATOM 754 N N . CYS A 1 100 ? -11.086 5.34 11.344 1 94.25 100 CYS A N 1
ATOM 755 C CA . CYS A 1 100 ? -12.227 5.863 12.086 1 94.25 100 CYS A CA 1
ATOM 756 C C . CYS A 1 100 ? -11.852 6.121 13.539 1 94.25 100 CYS A C 1
ATOM 758 O O . CYS A 1 100 ? -11.211 5.285 14.18 1 94.25 100 CYS A O 1
ATOM 760 N N . LYS A 1 101 ? -12.336 7.25 14.078 1 93.5 101 LYS A N 1
ATOM 761 C CA . LYS A 1 101 ? -11.961 7.66 15.43 1 93.5 101 LYS A CA 1
ATOM 762 C C . LYS A 1 101 ? -12.859 6.996 16.469 1 93.5 101 LYS A C 1
ATOM 764 O O . LYS A 1 101 ? -12.562 7.039 17.672 1 93.5 101 LYS A O 1
ATOM 769 N N . SER A 1 102 ? -13.828 6.301 16.094 1 93.44 102 SER A N 1
ATOM 770 C CA . SER A 1 102 ? -14.75 5.633 17 1 93.44 102 SER A CA 1
ATOM 771 C C . SER A 1 102 ? -14.398 4.16 17.172 1 93.44 102 SER A C 1
ATOM 773 O O . SER A 1 102 ? -14.227 3.672 18.281 1 93.44 102 SER A O 1
ATOM 775 N N . CYS A 1 103 ? -14.219 3.477 16.109 1 93.12 103 CYS A N 1
ATOM 776 C CA . CYS A 1 103 ? -13.984 2.039 16.203 1 93.12 103 CYS A CA 1
ATOM 777 C C . CYS A 1 103 ? -12.508 1.713 16 1 93.12 103 CYS A C 1
ATOM 779 O O . CYS A 1 103 ? -12.039 0.656 16.422 1 93.12 103 CYS A O 1
ATOM 781 N N . TYR A 1 104 ? -11.766 2.445 15.219 1 93 104 TYR A N 1
ATOM 782 C CA . TYR A 1 104 ? -10.336 2.332 14.961 1 93 104 TYR A CA 1
ATOM 783 C C . TYR A 1 104 ? -10.031 1.106 14.109 1 93 104 TYR A C 1
ATOM 785 O O . TYR A 1 104 ? -8.898 0.627 14.086 1 93 104 TYR A O 1
ATOM 793 N N . ASN A 1 105 ? -11.031 0.63 13.375 1 92.5 105 ASN A N 1
ATOM 794 C CA . ASN A 1 105 ? -10.781 -0.577 12.594 1 92.5 105 ASN A CA 1
ATOM 795 C C . ASN A 1 105 ? -11.367 -0.47 11.188 1 92.5 105 ASN A C 1
ATOM 797 O O . ASN A 1 105 ? -11.266 -1.408 10.398 1 92.5 105 ASN A O 1
ATOM 801 N N . ARG A 1 106 ? -11.969 0.645 10.953 1 95.81 106 ARG A N 1
ATOM 802 C CA . ARG A 1 106 ? -12.523 0.897 9.625 1 95.81 106 ARG A CA 1
ATOM 803 C C . ARG A 1 106 ? -12.055 2.244 9.086 1 95.81 106 ARG A C 1
ATOM 805 O O . ARG A 1 106 ? -11.711 3.143 9.859 1 95.81 106 ARG A O 1
ATOM 812 N N . LEU A 1 107 ? -12.094 2.307 7.781 1 94.75 107 LEU A N 1
ATOM 813 C CA . LEU A 1 107 ? -11.727 3.576 7.164 1 94.75 107 LEU A CA 1
ATOM 814 C C . LEU A 1 107 ? -12.867 4.586 7.285 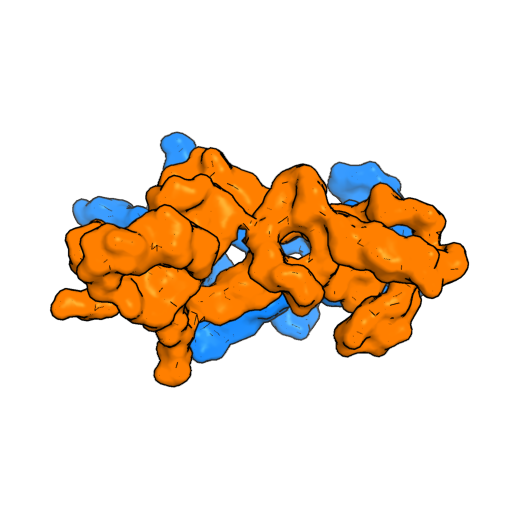1 94.75 107 LEU A C 1
ATOM 816 O O . LEU A 1 107 ? -14.039 4.223 7.152 1 94.75 107 LEU A O 1
ATOM 820 N N . PRO A 1 108 ? -12.492 5.836 7.477 1 94 108 PRO A N 1
ATOM 821 C CA . PRO A 1 108 ? -13.523 6.867 7.617 1 94 108 PRO A CA 1
ATOM 822 C C . PRO A 1 108 ? -14.227 7.188 6.301 1 94 108 PRO A C 1
ATOM 824 O O . PRO A 1 108 ? -13.609 7.137 5.238 1 94 108 PRO A O 1
ATOM 827 N N . ARG A 1 109 ? -15.5 7.539 6.441 1 95.06 109 ARG A N 1
ATOM 828 C CA . ARG A 1 109 ? -16.297 7.938 5.289 1 95.06 109 ARG A CA 1
ATOM 829 C C . ARG A 1 109 ? -17.109 9.188 5.598 1 95.06 109 ARG A C 1
ATOM 831 O O . ARG A 1 109 ? -17.672 9.82 4.688 1 95.06 109 ARG A O 1
ATOM 838 N N . GLN A 1 110 ? -17.125 9.5 6.922 1 94.81 110 GLN A N 1
ATOM 839 C CA . GLN A 1 110 ? -17.969 10.594 7.383 1 94.81 110 GLN A CA 1
ATOM 840 C C . GLN A 1 110 ? -17.188 11.539 8.297 1 94.81 110 GLN A C 1
ATOM 842 O O . GLN A 1 110 ? -16.219 11.141 8.93 1 94.81 110 GLN A O 1
ATOM 847 N N . TYR A 1 111 ? -17.625 12.789 8.242 1 94.44 111 TYR A N 1
ATOM 848 C CA . TYR A 1 111 ? -17.125 13.773 9.195 1 94.44 111 TYR A CA 1
ATOM 849 C C . TYR A 1 111 ? -18.234 14.289 10.094 1 94.44 111 TYR A C 1
ATOM 851 O O . TYR A 1 111 ? -19.312 14.68 9.609 1 94.44 111 TYR A O 1
ATOM 859 N N . CYS A 1 112 ? -18.062 14.164 11.336 1 95.44 112 CYS A N 1
ATOM 860 C CA . CYS A 1 112 ? -19 14.711 12.312 1 95.44 112 CYS A CA 1
ATOM 861 C C . CYS A 1 112 ? -18.578 16.109 12.758 1 95.44 112 CYS A C 1
ATOM 863 O O . CYS A 1 112 ? -17.531 16.281 13.391 1 95.44 112 CYS A O 1
ATOM 865 N N . HIS A 1 113 ? -19.391 17.062 12.539 1 95.69 113 HIS A N 1
ATOM 866 C CA . HIS A 1 113 ? -19.078 18.453 12.844 1 95.69 113 HIS A CA 1
ATOM 867 C C . HIS A 1 113 ? -19.156 18.719 14.336 1 95.69 113 HIS A C 1
ATOM 869 O O . HIS A 1 113 ? -18.391 19.516 14.867 1 95.69 113 HIS A O 1
ATOM 875 N N . ASP A 1 114 ? -20.031 18.031 14.969 1 95.38 114 ASP A N 1
ATOM 876 C CA . ASP A 1 114 ? -20.219 18.234 16.406 1 95.38 114 ASP A CA 1
ATOM 877 C C . ASP A 1 114 ? -19.016 17.719 17.188 1 95.38 114 ASP A C 1
ATOM 879 O O . ASP A 1 114 ? -18.609 18.328 18.188 1 95.38 114 ASP A O 1
ATOM 883 N N . CYS A 1 115 ? -18.391 16.719 16.766 1 93.06 115 CYS A N 1
ATOM 884 C CA . CYS A 1 115 ? -17.266 16.094 17.469 1 93.06 115 CYS A CA 1
ATOM 885 C C . CYS A 1 115 ? -15.945 16.438 16.797 1 93.06 115 CYS A C 1
ATOM 887 O O . CYS A 1 115 ? -14.883 16.156 17.344 1 93.06 115 CYS A O 1
ATOM 889 N N . ALA A 1 116 ? -16 16.891 15.609 1 93.19 116 ALA A N 1
ATOM 890 C CA . ALA A 1 116 ? -14.828 17.219 14.805 1 93.19 116 ALA A CA 1
ATOM 891 C C . ALA A 1 116 ? -13.961 15.984 14.547 1 93.19 116 ALA A C 1
ATOM 893 O O . ALA A 1 116 ? -12.75 16.016 14.773 1 93.19 116 ALA A O 1
ATOM 894 N N . THR A 1 117 ? -14.633 14.961 14.117 1 92.62 117 THR A N 1
ATOM 895 C CA . THR A 1 117 ? -13.898 13.719 13.93 1 92.62 117 THR A CA 1
ATOM 896 C C . THR A 1 117 ? -14.414 12.961 12.711 1 92.62 117 THR A C 1
ATOM 898 O O . THR A 1 117 ? -15.523 13.227 12.227 1 92.62 117 THR A O 1
ATOM 901 N N . PHE A 1 118 ? -13.57 12.094 12.289 1 92.88 118 PHE A N 1
ATOM 902 C CA . PHE A 1 118 ? -13.914 11.266 11.141 1 92.88 118 PHE A CA 1
ATOM 903 C C . PHE A 1 118 ? -14.453 9.914 11.586 1 92.88 118 PHE A C 1
ATOM 905 O O . PHE A 1 118 ? -13.938 9.32 12.539 1 92.88 118 PHE A O 1
ATOM 912 N N . LEU A 1 119 ? -15.539 9.5 10.875 1 95 119 LEU A N 1
ATOM 913 C CA . LEU A 1 119 ? -16.234 8.273 11.258 1 95 119 LEU A CA 1
ATOM 914 C C . LEU A 1 119 ? -16.438 7.367 10.047 1 95 119 LEU A C 1
ATOM 916 O O . LEU A 1 119 ? -16.578 7.852 8.922 1 95 119 LEU A O 1
ATOM 920 N N . CYS A 1 120 ? -16.438 6.086 10.406 1 95.81 120 CYS A N 1
ATOM 921 C CA . CYS A 1 120 ? -16.875 5.152 9.383 1 95.81 120 CYS A CA 1
ATOM 922 C C . CYS A 1 120 ? -18.391 5.148 9.266 1 95.81 120 CYS A C 1
ATOM 924 O O . CYS A 1 120 ? -19.078 5.789 10.062 1 95.81 120 CYS A O 1
ATOM 926 N N . GLU A 1 121 ? -18.922 4.391 8.242 1 95.12 121 GLU A N 1
ATOM 927 C CA . GLU A 1 121 ? -20.359 4.348 7.98 1 95.12 121 GLU A CA 1
ATOM 928 C C . GLU A 1 121 ? -21.109 3.715 9.148 1 95.12 121 GLU A C 1
ATOM 930 O O . GLU A 1 121 ? -22.141 4.234 9.586 1 95.12 121 GLU A O 1
ATOM 935 N N . LEU A 1 122 ? -20.594 2.658 9.672 1 94.75 122 LEU A N 1
ATOM 936 C CA . LEU A 1 122 ? -21.25 1.922 10.734 1 94.75 122 LEU A CA 1
ATOM 937 C C . LEU A 1 122 ? -21.328 2.76 12.008 1 94.75 122 LEU A C 1
ATOM 939 O O . LEU A 1 122 ? -22.375 2.826 12.656 1 94.75 122 LEU A O 1
ATOM 943 N N . CYS A 1 123 ? -20.281 3.391 12.367 1 94.69 123 CYS A N 1
ATOM 944 C CA . CYS A 1 123 ? -20.234 4.191 13.586 1 94.69 123 CYS A CA 1
ATOM 945 C C . CYS A 1 123 ? -21.109 5.434 13.453 1 94.69 123 CYS A C 1
ATOM 947 O O . CYS A 1 123 ? -21.656 5.914 14.445 1 94.69 123 CYS A O 1
ATOM 949 N N . LYS A 1 124 ? -21.156 5.98 12.227 1 96 124 LYS A N 1
ATOM 950 C CA . LYS A 1 124 ? -22.109 7.055 11.977 1 96 124 LYS A CA 1
ATOM 951 C C . LYS A 1 124 ? -23.531 6.625 12.328 1 96 124 LYS A C 1
ATOM 953 O O . LYS A 1 124 ? -24.219 7.309 13.094 1 96 124 LYS A O 1
ATOM 958 N N . GLU A 1 125 ? -23.922 5.469 11.789 1 94 125 GLU A N 1
ATOM 959 C CA . GLU A 1 125 ? -25.297 4.984 11.922 1 94 125 GLU A CA 1
ATOM 960 C C . GLU A 1 125 ? -25.609 4.59 13.359 1 94 125 GLU A C 1
ATOM 962 O O . GLU A 1 125 ? -26.703 4.859 13.859 1 94 125 GLU A O 1
ATOM 967 N N . GLU A 1 126 ? -24.656 3.979 13.984 1 91.19 126 GLU A N 1
ATOM 968 C CA . GLU A 1 126 ? -24.906 3.412 15.305 1 91.19 126 GLU A CA 1
ATOM 969 C C . GLU A 1 126 ? -24.672 4.445 16.406 1 91.19 126 GLU A C 1
ATOM 971 O O . GLU A 1 126 ? -25.062 4.242 17.547 1 91.19 126 GLU A O 1
ATOM 976 N N . GLY A 1 127 ? -24.125 5.559 16.062 1 90.88 127 GLY A N 1
ATOM 977 C CA . GLY A 1 127 ? -23.734 6.5 17.094 1 90.88 127 GLY A CA 1
ATOM 978 C C . GLY A 1 127 ? -24.156 7.926 16.812 1 90.88 127 GLY A C 1
ATOM 979 O O . GLY A 1 127 ? -25.281 8.32 17.109 1 90.88 127 GLY A O 1
ATOM 980 N N . HIS A 1 128 ? -23.562 8.578 16.031 1 90.75 128 HIS A N 1
ATOM 981 C CA . HIS A 1 128 ? -23.578 10.031 15.922 1 90.75 128 HIS A CA 1
ATOM 982 C C . HIS A 1 128 ? -24.891 10.516 15.305 1 90.75 128 HIS A C 1
ATOM 984 O O . HIS A 1 128 ? -25.422 11.555 15.711 1 90.75 128 HIS A O 1
ATOM 990 N N . LEU A 1 129 ? -25.375 9.719 14.398 1 92.69 129 LEU A N 1
ATOM 991 C CA . LEU A 1 129 ? -26.625 10.094 13.773 1 92.69 129 LEU A CA 1
ATOM 992 C C . LEU A 1 129 ? -27.766 10.086 14.789 1 92.69 129 LEU A C 1
ATOM 994 O O . LEU A 1 129 ? -28.578 11.008 14.82 1 92.69 129 LEU A O 1
ATOM 998 N N . HIS A 1 130 ? -27.797 9.109 15.656 1 93 130 HIS A N 1
ATOM 999 C CA . HIS A 1 130 ? -28.844 8.977 16.656 1 93 130 HIS A CA 1
ATOM 1000 C C . HIS A 1 130 ? -28.766 10.094 17.688 1 93 130 HIS A C 1
ATOM 1002 O O . HIS A 1 130 ? -29.766 10.445 18.312 1 93 130 HIS A O 1
ATOM 1008 N N . GLN A 1 131 ? -27.625 10.641 17.812 1 93.12 131 GLN A N 1
ATOM 1009 C CA . GLN A 1 131 ? -27.391 11.688 18.812 1 93.12 131 GLN A CA 1
ATOM 1010 C C . GLN A 1 131 ? -27.719 13.062 18.234 1 93.12 131 GLN A C 1
ATOM 1012 O O . GLN A 1 131 ? -27.547 14.078 18.922 1 93.12 131 GLN A O 1
ATOM 1017 N N . GLY A 1 132 ? -28.094 13.086 16.969 1 94.06 132 GLY A N 1
ATOM 1018 C CA . GLY A 1 132 ? -28.484 14.336 16.328 1 94.06 132 GLY A CA 1
ATOM 1019 C C . GLY A 1 132 ? -27.297 15.148 15.828 1 94.06 132 GLY A C 1
ATOM 1020 O O . GLY A 1 132 ? -27.422 16.359 15.609 1 94.06 132 GLY A O 1
ATOM 1021 N N . HIS A 1 133 ? -26.172 14.516 15.711 1 95.19 133 HIS A N 1
ATOM 1022 C CA . HIS A 1 133 ? -25 15.227 15.211 1 95.19 133 HIS A CA 1
ATOM 1023 C C . HIS A 1 133 ? -25.109 15.516 13.719 1 95.19 133 HIS A C 1
ATOM 1025 O O . HIS A 1 133 ? -25.797 14.789 13 1 95.19 133 HIS A O 1
ATOM 1031 N N . SER A 1 134 ? -24.469 16.641 13.328 1 96.25 134 SER A N 1
ATOM 1032 C CA . SER A 1 134 ? -24.359 16.969 11.906 1 96.25 134 SER A CA 1
ATOM 1033 C C . SER A 1 134 ? -23.219 16.203 11.242 1 96.25 134 SER A C 1
ATOM 1035 O O . SER A 1 134 ? -22.047 16.453 11.531 1 96.25 134 SER A O 1
ATOM 1037 N N . ILE A 1 135 ? -23.594 15.32 10.391 1 95.38 135 ILE A N 1
ATOM 1038 C CA . ILE A 1 135 ? -22.625 14.43 9.773 1 95.38 135 ILE A CA 1
ATOM 1039 C C . ILE A 1 135 ? -22.672 14.586 8.258 1 95.38 135 ILE A C 1
ATOM 1041 O O . ILE A 1 135 ? -23.75 14.695 7.672 1 95.38 135 ILE A O 1
ATOM 1045 N N . GLN A 1 136 ? -21.453 14.656 7.617 1 94.94 136 GLN A N 1
ATOM 1046 C CA . GLN A 1 136 ? -21.359 14.781 6.168 1 94.94 136 GLN A CA 1
ATOM 1047 C C . GLN A 1 136 ? -20.344 13.789 5.594 1 94.94 136 GLN A C 1
ATOM 1049 O O . GLN A 1 136 ? -19.344 13.484 6.23 1 94.94 136 GLN A O 1
ATOM 1054 N N . PRO A 1 137 ? -20.609 13.273 4.371 1 93.62 137 PRO A N 1
ATOM 1055 C CA . PRO A 1 137 ? -19.641 12.391 3.721 1 93.62 137 PRO A CA 1
ATOM 1056 C C . PRO A 1 137 ? -18.312 13.094 3.416 1 93.62 137 PRO A C 1
ATOM 1058 O O . PRO A 1 137 ? -18.297 14.297 3.133 1 93.62 137 PRO A O 1
ATOM 1061 N N . ILE A 1 138 ? -17.266 12.227 3.592 1 89.19 138 ILE A N 1
ATOM 1062 C CA . ILE A 1 138 ? -15.961 12.727 3.174 1 89.19 138 ILE A CA 1
ATOM 1063 C C . ILE A 1 138 ? -15.859 12.695 1.649 1 89.19 138 ILE A C 1
ATOM 1065 O O . ILE A 1 138 ? -16.141 11.672 1.023 1 89.19 138 ILE A O 1
ATOM 1069 N N . ARG A 1 139 ? -15.859 13.805 0.91 1 73.88 139 ARG A N 1
ATOM 1070 C CA . ARG A 1 139 ? -15.742 13.805 -0.545 1 73.88 139 ARG A CA 1
ATOM 1071 C C . ARG A 1 139 ? -14.281 13.844 -0.979 1 73.88 139 ARG A C 1
ATOM 1073 O O . ARG A 1 139 ? -13.484 14.586 -0.407 1 73.88 139 ARG A O 1
ATOM 1080 N N . GLY A 1 140 ? -13.734 12.703 -1.622 1 59.94 140 GLY A N 1
ATOM 1081 C CA . GLY A 1 140 ? -12.414 12.781 -2.217 1 59.94 140 GLY A CA 1
ATOM 1082 C C . GLY A 1 140 ? -12.234 13.984 -3.125 1 59.94 140 GLY A C 1
ATOM 1083 O O . GLY A 1 140 ? -13.203 14.5 -3.678 1 59.94 140 GLY A O 1
ATOM 1084 N N . GLY A 1 141 ? -11.398 14.945 -2.898 1 47.06 141 GLY A N 1
ATOM 1085 C CA . GLY A 1 141 ? -11.172 16.094 -3.762 1 47.06 141 GLY A CA 1
ATOM 1086 C C . GLY A 1 141 ? -11.25 15.758 -5.238 1 47.06 141 GLY A C 1
ATOM 1087 O O . GLY A 1 141 ? -10.617 14.797 -5.695 1 47.06 141 GLY A O 1
ATOM 1088 N N . ARG A 1 142 ? -12.492 15.703 -5.996 1 37.66 142 ARG A N 1
ATOM 1089 C CA . ARG A 1 142 ? -12.305 15.867 -7.434 1 37.66 142 ARG A CA 1
ATOM 1090 C C . ARG A 1 142 ? -11.695 17.219 -7.758 1 37.66 142 ARG A C 1
ATOM 1092 O O . ARG A 1 142 ? -11.906 18.188 -7.023 1 37.66 142 ARG A O 1
ATOM 1099 N N . MET B 1 1 ? 12.625 24.547 15.234 1 26.16 1 MET B N 1
ATOM 1100 C CA . MET B 1 1 ? 11.859 24.297 14.016 1 26.16 1 MET B CA 1
ATOM 1101 C C . MET B 1 1 ? 11.43 22.844 13.938 1 26.16 1 MET B C 1
ATOM 1103 O O . MET B 1 1 ? 12.266 21.938 13.852 1 26.16 1 MET B O 1
ATOM 1107 N N . GLU B 1 2 ? 10.414 22.516 14.523 1 34.38 2 GLU B N 1
ATOM 1108 C CA . GLU B 1 2 ? 9.922 21.172 14.844 1 34.38 2 GLU B CA 1
ATOM 1109 C C . GLU B 1 2 ? 9.953 20.266 13.625 1 34.38 2 GLU B C 1
ATOM 1111 O O . GLU B 1 2 ? 9.711 20.719 12.5 1 34.38 2 GLU B O 1
ATOM 1116 N N . ALA B 1 3 ? 10.891 19.453 13.57 1 39.78 3 ALA B N 1
ATOM 1117 C CA . ALA B 1 3 ? 10.977 18.406 12.555 1 39.78 3 ALA B CA 1
ATOM 1118 C C . ALA B 1 3 ? 9.609 18.141 11.922 1 39.78 3 ALA B C 1
ATOM 1120 O O . ALA B 1 3 ? 8.609 18.016 12.625 1 39.78 3 ALA B O 1
ATOM 1121 N N . ALA B 1 4 ? 9.258 18.766 10.828 1 43.09 4 ALA B N 1
ATOM 1122 C CA . ALA B 1 4 ? 8.016 18.516 10.102 1 43.09 4 ALA B CA 1
ATOM 1123 C C . ALA B 1 4 ? 7.57 17.062 10.242 1 43.09 4 ALA B C 1
ATOM 1125 O O . ALA B 1 4 ? 8.328 16.141 9.914 1 43.09 4 ALA B O 1
ATOM 1126 N N . SER B 1 5 ? 6.887 16.688 11.32 1 51.84 5 SER B N 1
ATOM 1127 C CA . SER B 1 5 ? 6.352 15.391 11.711 1 51.84 5 SER B CA 1
ATOM 1128 C C . SER B 1 5 ? 5.758 14.648 10.516 1 51.84 5 SER B C 1
ATOM 1130 O O . SER B 1 5 ? 4.945 15.211 9.781 1 51.84 5 SER B O 1
ATOM 1132 N N . TYR B 1 6 ? 6.695 13.82 9.805 1 58.34 6 TYR B N 1
ATOM 1133 C CA . TYR B 1 6 ? 6.125 12.93 8.805 1 58.34 6 TYR B CA 1
ATOM 1134 C C . TYR B 1 6 ? 4.867 12.242 9.336 1 58.34 6 TYR B C 1
ATOM 1136 O O . TYR B 1 6 ? 4.871 11.695 10.438 1 58.34 6 TYR B O 1
ATOM 1144 N N . LEU B 1 7 ? 3.787 12.695 8.766 1 64 7 LEU B N 1
ATOM 1145 C CA . LEU B 1 7 ? 2.537 12.047 9.164 1 64 7 LEU B CA 1
ATOM 1146 C C . LEU B 1 7 ? 2.674 10.531 9.125 1 64 7 LEU B C 1
ATOM 1148 O O . LEU B 1 7 ? 2.1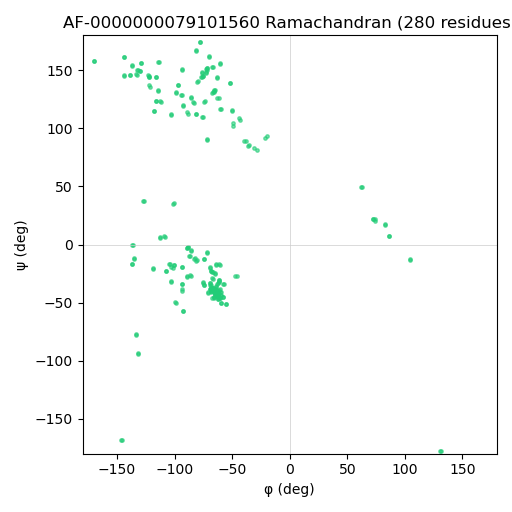37 9.836 9.992 1 64 7 LEU B O 1
ATOM 1152 N N . LEU B 1 8 ? 3.68 10.141 8.164 1 75.12 8 LEU B N 1
ATOM 1153 C CA . LEU B 1 8 ? 3.855 8.703 8.031 1 75.12 8 LEU B CA 1
ATOM 1154 C C . LEU B 1 8 ? 5.297 8.297 8.328 1 75.12 8 LEU B C 1
ATOM 1156 O O . LEU B 1 8 ? 6.227 9.062 8.07 1 75.12 8 LEU B O 1
ATOM 1160 N N . ASP B 1 9 ? 5.438 7.223 8.906 1 82.06 9 ASP B N 1
ATOM 1161 C CA . ASP B 1 9 ? 6.762 6.688 9.211 1 82.06 9 ASP B CA 1
ATOM 1162 C C . ASP B 1 9 ? 7.578 6.484 7.938 1 82.06 9 ASP B C 1
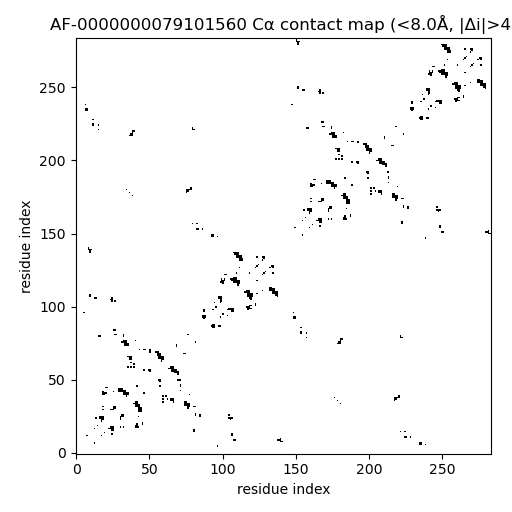ATOM 1164 O O . ASP B 1 9 ? 7.254 5.621 7.117 1 82.06 9 ASP B O 1
ATOM 1168 N N . PRO B 1 10 ? 8.648 7.199 7.832 1 86.56 10 PRO B N 1
ATOM 1169 C CA . PRO B 1 10 ? 9.438 7.086 6.605 1 86.56 10 PRO B CA 1
ATOM 1170 C C . PRO B 1 10 ? 9.977 5.676 6.375 1 86.56 10 PRO B C 1
ATOM 1172 O O . PRO B 1 10 ? 10.133 5.25 5.23 1 86.56 10 PRO B O 1
ATOM 1175 N N . ASP B 1 11 ? 10.25 4.996 7.477 1 88.56 11 ASP B N 1
ATOM 1176 C CA . ASP B 1 11 ? 10.758 3.633 7.336 1 88.56 11 ASP B CA 1
ATOM 1177 C C . ASP B 1 11 ? 9.695 2.709 6.75 1 88.56 11 ASP B C 1
ATOM 1179 O O . ASP B 1 11 ? 10 1.845 5.926 1 88.56 11 ASP B O 1
ATOM 1183 N N . LEU B 1 12 ? 8.531 2.918 7.18 1 89.44 12 LEU B N 1
ATOM 1184 C CA . LEU B 1 12 ? 7.441 2.121 6.633 1 89.44 12 LEU B CA 1
ATOM 1185 C C . LEU B 1 12 ? 7.234 2.426 5.152 1 89.44 12 LEU B C 1
ATOM 1187 O O . LEU B 1 12 ? 7.02 1.514 4.348 1 89.44 12 LEU B O 1
ATOM 1191 N N . LEU B 1 13 ? 7.32 3.654 4.812 1 90.5 13 LEU B N 1
ATOM 1192 C CA . LEU B 1 13 ? 7.164 4.055 3.416 1 90.5 13 LEU B CA 1
ATOM 1193 C C . LEU B 1 13 ? 8.227 3.396 2.541 1 90.5 13 LEU B C 1
ATOM 1195 O O . LEU B 1 13 ? 7.922 2.912 1.449 1 90.5 13 LEU B O 1
ATOM 1199 N N . ARG B 1 14 ? 9.422 3.357 3.092 1 93.5 14 ARG B N 1
ATOM 1200 C CA . ARG B 1 14 ? 10.508 2.746 2.336 1 93.5 14 ARG B CA 1
ATOM 1201 C C . ARG B 1 14 ? 10.312 1.238 2.219 1 93.5 14 ARG B C 1
ATOM 1203 O O . ARG B 1 14 ? 10.578 0.653 1.166 1 93.5 14 ARG B O 1
ATOM 1210 N N . GLU B 1 15 ? 9.852 0.644 3.229 1 94.75 15 GLU B N 1
ATOM 1211 C CA . GLU B 1 15 ? 9.586 -0.792 3.213 1 94.75 15 GLU B CA 1
ATOM 1212 C C . GLU B 1 15 ? 8.547 -1.152 2.158 1 94.75 15 GLU B C 1
ATOM 1214 O O . GLU B 1 15 ? 8.617 -2.219 1.544 1 94.75 15 GLU B O 1
ATOM 1219 N N . VAL B 1 16 ? 7.633 -0.207 1.912 1 95.88 16 VAL B N 1
ATOM 1220 C CA . VAL B 1 16 ? 6.504 -0.489 1.032 1 95.88 16 VAL B CA 1
ATOM 1221 C C . VAL B 1 16 ? 6.84 -0.054 -0.393 1 95.88 16 VAL B C 1
ATOM 1223 O O . VAL B 1 16 ? 6.484 -0.736 -1.357 1 95.88 16 VAL B O 1
ATOM 1226 N N . LEU B 1 17 ? 7.598 0.999 -0.503 1 97.06 17 LEU B N 1
ATOM 1227 C CA . LEU B 1 17 ? 7.676 1.642 -1.81 1 97.06 17 LEU B CA 1
ATOM 1228 C C . LEU B 1 17 ? 9.07 1.495 -2.406 1 97.06 17 LEU B C 1
ATOM 1230 O O . LEU B 1 17 ? 9.359 2.055 -3.467 1 97.06 17 LEU B O 1
ATOM 1234 N N . GLU B 1 18 ? 9.922 0.733 -1.747 1 98.38 18 GLU B N 1
ATOM 1235 C CA . GLU B 1 18 ? 11.242 0.479 -2.305 1 98.38 18 GLU B CA 1
ATOM 1236 C C . GLU B 1 18 ? 11.5 -1.017 -2.469 1 98.38 18 GLU B C 1
ATOM 1238 O O . GLU B 1 18 ? 11.055 -1.821 -1.648 1 98.38 18 GLU B O 1
ATOM 1243 N N . CYS B 1 19 ? 12.203 -1.335 -3.482 1 98.69 19 CYS B N 1
ATOM 1244 C CA . CYS B 1 19 ? 12.648 -2.707 -3.678 1 98.69 19 CYS B CA 1
ATOM 1245 C C . CYS B 1 19 ? 13.625 -3.123 -2.58 1 98.69 19 CYS B C 1
ATOM 1247 O O . CYS B 1 19 ? 14.609 -2.424 -2.318 1 98.69 19 CYS B O 1
ATOM 1249 N N . PRO B 1 20 ? 13.438 -4.234 -1.999 1 98.44 20 PRO B N 1
ATOM 1250 C CA . PRO B 1 20 ? 14.289 -4.645 -0.883 1 98.44 20 PRO B CA 1
ATOM 1251 C C . PRO B 1 20 ? 15.68 -5.094 -1.338 1 98.44 20 PRO B C 1
ATOM 1253 O O . PRO B 1 20 ? 16.578 -5.258 -0.513 1 98.44 20 PRO B O 1
ATOM 1256 N N . ILE B 1 21 ? 15.859 -5.293 -2.514 1 98.44 21 ILE B N 1
ATOM 1257 C CA . ILE B 1 21 ? 17.141 -5.766 -3.016 1 98.44 21 ILE B CA 1
ATOM 1258 C C . ILE B 1 21 ? 18.016 -4.574 -3.416 1 98.44 21 ILE B C 1
ATOM 1260 O O . ILE B 1 21 ? 19.109 -4.402 -2.902 1 98.44 21 ILE B O 1
ATOM 1264 N N . CYS B 1 22 ? 17.562 -3.74 -4.293 1 97.81 22 CYS B N 1
ATOM 1265 C CA . CYS B 1 22 ? 18.391 -2.648 -4.797 1 97.81 22 CYS B CA 1
ATOM 1266 C C . CYS B 1 22 ? 18.156 -1.371 -4 1 97.81 22 CYS B C 1
ATOM 1268 O O . CYS B 1 22 ? 18.891 -0.398 -4.141 1 97.81 22 CYS B O 1
ATOM 1270 N N . LEU B 1 23 ? 17.078 -1.244 -3.285 1 97.25 23 LEU B N 1
ATOM 1271 C CA . LEU B 1 23 ? 16.734 -0.146 -2.389 1 97.25 23 LEU B CA 1
ATOM 1272 C C . LEU B 1 23 ? 16.344 1.096 -3.178 1 97.25 23 LEU B C 1
ATOM 1274 O O . LEU B 1 23 ? 16.375 2.211 -2.652 1 97.25 23 LEU B O 1
ATOM 1278 N N . GLU B 1 24 ? 15.945 0.862 -4.41 1 97.31 24 GLU B N 1
ATOM 1279 C CA . GLU B 1 24 ? 15.43 1.961 -5.219 1 97.31 24 GLU B CA 1
ATOM 1280 C C . GLU B 1 24 ? 13.906 2.047 -5.121 1 97.31 24 GLU B C 1
ATOM 1282 O O . GLU B 1 24 ? 13.234 1.028 -4.949 1 97.31 24 GLU B O 1
ATOM 1287 N N . THR B 1 25 ? 13.383 3.256 -5.266 1 97.75 25 THR B N 1
ATOM 1288 C CA . THR B 1 25 ? 11.938 3.443 -5.312 1 97.75 25 THR B CA 1
ATOM 1289 C C . THR B 1 25 ? 11.344 2.777 -6.551 1 97.75 25 THR B C 1
ATOM 1291 O O . THR B 1 25 ? 11.891 2.906 -7.648 1 97.75 25 THR B O 1
ATOM 1294 N N . TYR B 1 26 ? 10.273 2.057 -6.285 1 98.38 26 TYR B N 1
ATOM 1295 C CA . TYR B 1 26 ? 9.57 1.465 -7.422 1 98.38 26 TYR B CA 1
ATOM 1296 C C . TYR B 1 26 ? 9.07 2.543 -8.375 1 98.38 26 TYR B C 1
ATOM 1298 O O . TYR B 1 26 ? 8.852 3.686 -7.969 1 98.38 26 TYR B O 1
ATOM 1306 N N . ASN B 1 27 ? 8.891 2.184 -9.594 1 96.62 27 ASN B N 1
ATOM 1307 C CA . ASN B 1 27 ? 8.258 3.062 -10.57 1 96.62 27 ASN B CA 1
ATOM 1308 C C . ASN B 1 27 ? 7.426 2.273 -11.578 1 96.62 27 ASN B C 1
ATOM 1310 O O . ASN B 1 27 ? 7.184 1.079 -11.391 1 96.62 27 ASN B O 1
ATOM 1314 N N . GLN B 1 28 ? 6.98 2.904 -12.68 1 95.31 28 GLN B N 1
ATOM 1315 C CA . GLN B 1 28 ? 6.008 2.295 -13.578 1 95.31 28 GLN B CA 1
ATOM 1316 C C . GLN B 1 28 ? 6.699 1.469 -14.664 1 95.31 28 GLN B C 1
ATOM 1318 O O . GLN B 1 28 ? 6.043 0.728 -15.398 1 95.31 28 GLN B O 1
ATOM 1323 N N . THR B 1 29 ? 8.016 1.48 -14.68 1 94.31 29 THR B N 1
ATOM 1324 C CA . THR B 1 29 ? 8.703 0.878 -15.82 1 94.31 29 THR B CA 1
ATOM 1325 C C . THR B 1 29 ? 9.812 -0.055 -15.352 1 94.31 29 THR B C 1
ATOM 1327 O O . THR B 1 29 ? 9.547 -1.187 -14.938 1 94.31 29 THR B O 1
ATOM 1330 N N . GLN B 1 30 ? 11.133 0.474 -15.234 1 93.75 30 GLN B N 1
ATOM 1331 C CA . GLN B 1 30 ? 12.281 -0.386 -14.969 1 93.75 30 GLN B CA 1
ATOM 1332 C C . GLN B 1 30 ? 12.227 -0.961 -13.562 1 93.75 30 GLN B C 1
ATOM 1334 O O . GLN B 1 30 ? 12.586 -2.121 -13.344 1 93.75 30 GLN B O 1
ATOM 1339 N N . MET B 1 31 ? 11.797 -0.187 -12.656 1 97.88 31 MET B N 1
ATOM 1340 C CA . MET B 1 31 ? 11.703 -0.611 -11.258 1 97.88 31 MET B CA 1
ATOM 1341 C C . MET B 1 31 ? 10.266 -0.979 -10.898 1 97.88 31 MET B C 1
ATOM 1343 O O . MET B 1 31 ? 9.805 -0.678 -9.797 1 97.88 31 MET B O 1
ATOM 1347 N N . ARG B 1 32 ? 9.602 -1.542 -11.867 1 98.75 32 ARG B N 1
ATOM 1348 C CA . ARG B 1 32 ? 8.211 -1.908 -11.641 1 98.75 32 ARG B CA 1
ATOM 1349 C C . ARG B 1 32 ? 8.094 -3.018 -10.602 1 98.75 32 ARG B C 1
ATOM 1351 O O . ARG B 1 32 ? 8.789 -4.031 -10.688 1 98.75 32 ARG B O 1
ATOM 1358 N N . PRO B 1 33 ? 7.238 -2.889 -9.602 1 98.81 33 PRO B N 1
ATOM 1359 C CA . PRO B 1 33 ? 7.105 -3.889 -8.539 1 98.81 33 PRO B CA 1
ATOM 1360 C C . PRO B 1 33 ? 6.375 -5.145 -9 1 98.81 33 PRO B C 1
ATOM 1362 O O . PRO B 1 33 ? 5.242 -5.066 -9.477 1 98.81 33 PRO B O 1
ATOM 1365 N N . LYS B 1 34 ? 7.043 -6.289 -8.852 1 98.88 34 LYS B N 1
ATOM 1366 C CA . LYS B 1 34 ? 6.488 -7.578 -9.25 1 98.88 34 LYS B CA 1
ATOM 1367 C C . LYS B 1 34 ? 6.305 -8.492 -8.047 1 98.88 34 LYS B C 1
ATOM 1369 O O . LYS B 1 34 ? 7.133 -8.5 -7.133 1 98.88 34 LYS B O 1
ATOM 1374 N N . LEU B 1 35 ? 5.234 -9.242 -8.156 1 98.81 35 LEU B N 1
ATOM 1375 C CA . LEU B 1 35 ? 4.91 -10.156 -7.066 1 98.81 35 LEU B CA 1
ATOM 1376 C C . LEU B 1 35 ? 5.48 -11.539 -7.332 1 98.81 35 LEU B C 1
ATOM 1378 O O . LEU B 1 35 ? 5.238 -12.125 -8.391 1 98.81 35 LEU B O 1
ATOM 1382 N N . LEU B 1 36 ? 6.18 -12 -6.328 1 98.31 36 LEU B N 1
ATOM 1383 C CA . LEU B 1 36 ? 6.48 -13.422 -6.32 1 98.31 36 LEU B CA 1
ATOM 1384 C C . LEU B 1 36 ? 5.293 -14.227 -5.793 1 98.31 36 LEU B C 1
ATOM 1386 O O . LEU B 1 36 ? 4.363 -13.656 -5.215 1 98.31 36 LEU B O 1
ATOM 1390 N N . GLN B 1 37 ? 5.34 -15.508 -5.984 1 96.75 37 GLN B N 1
ATOM 1391 C CA . GLN B 1 37 ? 4.215 -16.344 -5.582 1 96.75 37 GLN B CA 1
ATOM 1392 C C . GLN B 1 37 ? 4.09 -16.406 -4.062 1 96.75 37 GLN B C 1
ATOM 1394 O O . GLN B 1 37 ? 3.014 -16.688 -3.531 1 96.75 37 GLN B O 1
ATOM 1399 N N . CYS B 1 38 ? 5.152 -16.078 -3.404 1 97.62 38 CYS B N 1
ATOM 1400 C CA . CYS B 1 38 ? 5.148 -16.094 -1.946 1 97.62 38 CYS B CA 1
ATOM 1401 C C . CYS B 1 38 ? 4.555 -14.812 -1.39 1 97.62 38 CYS B C 1
ATOM 1403 O O . CYS B 1 38 ? 4.332 -14.695 -0.184 1 97.62 38 CYS B O 1
ATOM 1405 N N . GLY B 1 39 ? 4.387 -13.836 -2.254 1 98.31 39 GLY B N 1
ATOM 1406 C CA . GLY B 1 39 ? 3.803 -12.57 -1.827 1 98.31 39 GLY B CA 1
ATOM 1407 C C . GLY B 1 39 ? 4.824 -11.461 -1.687 1 98.31 39 GLY B C 1
ATOM 1408 O O . GLY B 1 39 ? 4.465 -10.281 -1.626 1 98.31 39 GLY B O 1
ATOM 1409 N N . HIS B 1 40 ? 6.074 -11.758 -1.687 1 98.69 40 HIS B N 1
ATOM 1410 C CA . HIS B 1 40 ? 7.094 -10.719 -1.618 1 98.69 40 HIS B CA 1
ATOM 1411 C C . HIS B 1 40 ? 7.18 -9.945 -2.928 1 98.69 40 HIS B C 1
ATOM 1413 O O . HIS B 1 40 ? 6.891 -10.492 -3.996 1 98.69 40 HIS B O 1
ATOM 1419 N N . THR B 1 41 ? 7.594 -8.719 -2.826 1 98.81 41 THR B N 1
ATOM 1420 C CA . THR B 1 41 ? 7.684 -7.832 -3.98 1 98.81 41 THR B CA 1
ATOM 1421 C C . THR B 1 41 ? 9.133 -7.465 -4.27 1 98.81 41 THR B C 1
ATOM 1423 O O . THR B 1 41 ? 9.891 -7.145 -3.352 1 98.81 41 THR B O 1
ATOM 1426 N N . VAL B 1 42 ? 9.492 -7.574 -5.508 1 98.75 42 VAL B N 1
ATOM 1427 C CA . VAL B 1 42 ? 10.805 -7.18 -6.012 1 98.75 42 VAL B CA 1
ATOM 1428 C C . VAL B 1 42 ? 10.656 -6.473 -7.355 1 98.75 42 VAL B C 1
ATOM 1430 O O . VAL B 1 42 ? 9.734 -6.773 -8.125 1 98.75 42 VAL B O 1
ATOM 1433 N N . CYS B 1 43 ? 11.5 -5.512 -7.617 1 98.69 43 CYS B N 1
ATOM 1434 C CA . CYS B 1 43 ? 11.344 -4.785 -8.875 1 98.69 43 CYS B CA 1
ATOM 1435 C C . CYS B 1 43 ? 11.711 -5.664 -10.062 1 98.69 43 CYS B C 1
ATOM 1437 O O . CYS B 1 43 ? 12.438 -6.652 -9.914 1 98.69 43 CYS B O 1
ATOM 1439 N N . ARG B 1 44 ? 11.289 -5.277 -11.172 1 98.5 44 ARG B N 1
ATOM 1440 C CA . ARG B 1 44 ? 11.508 -6.004 -12.422 1 98.5 44 ARG B CA 1
ATOM 1441 C C . ARG B 1 44 ? 13 -6.156 -12.703 1 98.5 44 ARG B C 1
ATOM 1443 O O . ARG B 1 44 ? 13.461 -7.242 -13.07 1 98.5 44 ARG B O 1
ATOM 1450 N N . GLN B 1 45 ? 13.758 -5.152 -12.531 1 98.06 4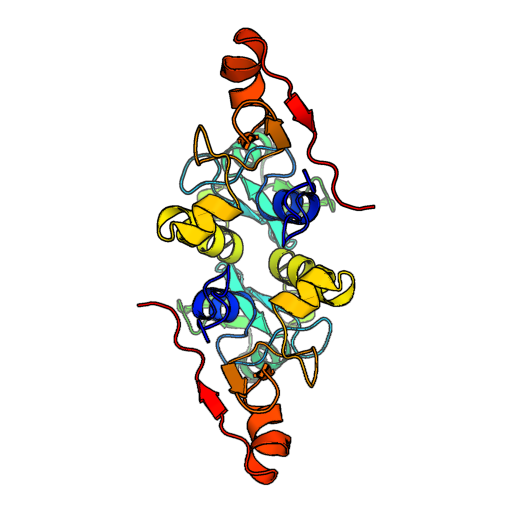5 GLN B N 1
ATOM 1451 C CA . GLN B 1 45 ? 15.18 -5.16 -12.836 1 98.06 45 GLN B CA 1
ATOM 1452 C C . GLN B 1 45 ? 15.93 -6.18 -11.977 1 98.06 45 GLN B C 1
ATOM 1454 O O . GLN B 1 45 ? 16.734 -6.961 -12.492 1 98.06 45 GLN B O 1
ATOM 1459 N N . CYS B 1 46 ? 15.68 -6.199 -10.742 1 98 46 CYS B N 1
ATOM 1460 C CA . CYS B 1 46 ? 16.344 -7.141 -9.844 1 98 46 CYS B CA 1
ATOM 1461 C C . CYS B 1 46 ? 15.898 -8.57 -10.133 1 98 46 CYS B C 1
ATOM 1463 O O . CYS B 1 46 ? 16.719 -9.5 -10.07 1 98 46 CYS B O 1
ATOM 1465 N N . LEU B 1 47 ? 14.688 -8.727 -10.461 1 98.06 47 LEU B N 1
ATOM 1466 C CA . LEU B 1 47 ? 14.18 -10.062 -10.766 1 98.06 47 LEU B CA 1
ATOM 1467 C C . LEU B 1 47 ? 14.812 -10.602 -12.039 1 98.06 47 LEU B C 1
ATOM 1469 O O . LEU B 1 47 ? 15.062 -11.805 -12.156 1 98.06 47 LEU B O 1
ATOM 1473 N N . GLU B 1 48 ? 15.008 -9.75 -12.938 1 97.19 48 GLU B N 1
ATOM 1474 C CA . GLU B 1 48 ? 15.664 -10.164 -14.172 1 97.19 48 GLU B CA 1
ATOM 1475 C C . GLU B 1 48 ? 17.078 -10.695 -13.898 1 97.19 48 GLU B C 1
ATOM 1477 O O . GLU B 1 48 ? 17.484 -11.688 -14.5 1 97.19 48 GLU B O 1
ATOM 1482 N N . LYS B 1 49 ? 17.766 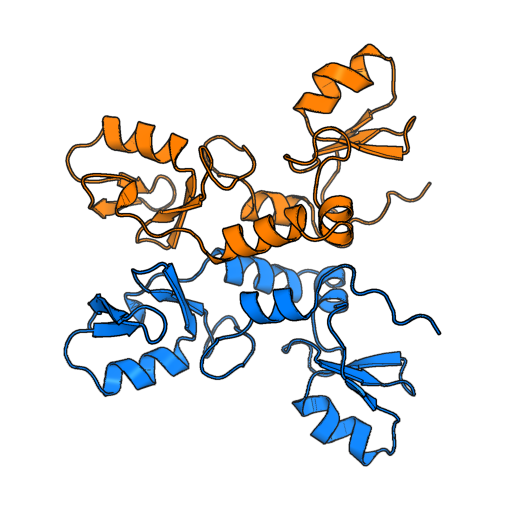-10.086 -13.008 1 96.56 49 LYS B N 1
ATOM 1483 C CA . LYS B 1 49 ? 19.094 -10.555 -12.617 1 96.56 49 LYS B CA 1
ATOM 1484 C C . LYS B 1 49 ? 19.016 -11.922 -11.93 1 96.56 49 LYS B C 1
ATOM 1486 O O . LYS B 1 49 ? 19.828 -12.805 -12.203 1 96.56 49 LYS B O 1
ATOM 1491 N N . LEU B 1 50 ? 18.062 -12.109 -11.148 1 96.38 50 LEU B N 1
ATOM 1492 C CA . LEU B 1 50 ? 17.875 -13.375 -10.445 1 96.38 50 LEU B CA 1
ATOM 1493 C C . LEU B 1 50 ? 17.531 -14.492 -11.422 1 96.38 50 LEU B C 1
ATOM 1495 O O . LEU B 1 50 ? 18.047 -15.609 -11.312 1 96.38 50 LEU B O 1
ATOM 1499 N N . LEU B 1 51 ? 16.625 -14.141 -12.289 1 95.44 51 LEU B N 1
ATOM 1500 C CA . LEU B 1 51 ? 16.156 -15.133 -13.25 1 95.44 51 LEU B CA 1
ATOM 1501 C C . LEU B 1 51 ? 17.297 -15.57 -14.18 1 95.44 51 LEU B C 1
ATOM 1503 O O . LEU B 1 51 ? 17.359 -16.734 -14.578 1 95.44 51 LEU B O 1
ATOM 1507 N N . ALA B 1 52 ? 18.141 -14.688 -14.516 1 91.88 52 ALA B N 1
ATOM 1508 C CA . ALA B 1 52 ? 19.266 -14.977 -15.406 1 91.88 52 ALA B CA 1
ATOM 1509 C C . ALA B 1 52 ? 20.188 -16.031 -14.805 1 91.88 52 ALA B C 1
ATOM 1511 O O . ALA B 1 52 ? 20.859 -16.766 -15.531 1 91.88 52 ALA B O 1
ATOM 1512 N N . ASN B 1 53 ? 20.047 -16.25 -13.492 1 86.88 53 ASN B N 1
ATOM 1513 C CA . ASN B 1 53 ? 20.969 -17.141 -12.805 1 86.88 53 ASN B CA 1
ATOM 1514 C C . ASN B 1 53 ? 20.297 -18.438 -12.398 1 86.88 53 ASN B C 1
ATOM 1516 O O . ASN B 1 53 ? 20.859 -19.25 -11.664 1 86.88 53 ASN B O 1
ATOM 1520 N N . THR B 1 54 ? 19.047 -18.547 -12.891 1 84.69 54 THR B N 1
ATOM 1521 C CA . THR B 1 54 ? 18.281 -19.734 -12.523 1 84.69 54 THR B CA 1
ATOM 1522 C C . THR B 1 54 ? 17.547 -20.297 -13.734 1 84.69 54 THR B C 1
ATOM 1524 O O . THR B 1 54 ? 17.297 -19.578 -14.703 1 84.69 54 THR B O 1
ATOM 1527 N N . ILE B 1 55 ? 17.234 -21.547 -13.789 1 82.75 55 ILE B N 1
ATOM 1528 C CA . ILE B 1 55 ? 16.656 -22.188 -14.969 1 82.75 55 ILE B CA 1
ATOM 1529 C C . ILE B 1 55 ? 15.133 -22.172 -14.859 1 82.75 55 ILE B C 1
ATOM 1531 O O . ILE B 1 55 ? 14.438 -21.938 -15.852 1 82.75 55 ILE B O 1
ATOM 1535 N N . ASN B 1 56 ? 14.531 -22.391 -13.75 1 84.56 56 ASN B N 1
ATOM 1536 C CA . ASN B 1 56 ? 13.086 -22.609 -13.75 1 84.56 56 ASN B CA 1
ATOM 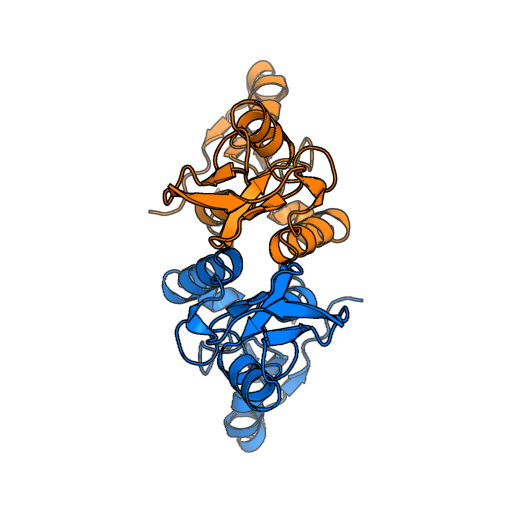1537 C C . ASN B 1 56 ? 12.375 -21.672 -12.773 1 84.56 56 ASN B C 1
ATOM 1539 O O . ASN B 1 56 ? 11.32 -22.016 -12.234 1 84.56 56 ASN B O 1
ATOM 1543 N N . GLY B 1 57 ? 12.852 -20.5 -12.703 1 94.62 57 GLY B N 1
ATOM 1544 C CA . GLY B 1 57 ? 12.125 -19.594 -11.82 1 94.62 57 GLY B CA 1
ATOM 1545 C C . GLY B 1 57 ? 13.016 -18.859 -10.852 1 94.62 57 GLY B C 1
ATOM 1546 O O . GLY B 1 57 ? 14.242 -18.891 -10.969 1 94.62 57 GLY B O 1
ATOM 1547 N N . VAL B 1 58 ? 12.352 -18.109 -10.07 1 97.19 58 VAL B N 1
ATOM 1548 C CA . VAL B 1 58 ? 13.055 -17.281 -9.102 1 97.19 58 VAL B CA 1
ATOM 1549 C C . VAL B 1 58 ? 12.781 -17.781 -7.684 1 97.19 58 VAL B C 1
ATOM 1551 O O . VAL B 1 58 ? 11.625 -17.984 -7.309 1 97.19 58 VAL B O 1
ATOM 1554 N N . ARG B 1 59 ? 13.875 -18.094 -7.012 1 96.81 59 ARG B N 1
ATOM 1555 C CA . ARG B 1 59 ? 13.773 -18.359 -5.582 1 96.81 59 ARG B CA 1
ATOM 1556 C C . ARG B 1 59 ? 13.789 -17.078 -4.773 1 96.81 59 ARG B C 1
ATOM 1558 O O . ARG B 1 59 ? 14.75 -16.297 -4.855 1 96.81 59 ARG B O 1
ATOM 1565 N N . CYS B 1 60 ? 12.773 -16.875 -4.023 1 97.44 60 CYS B N 1
ATOM 1566 C CA . CYS B 1 60 ? 12.664 -15.656 -3.238 1 97.44 60 CYS B CA 1
ATOM 1567 C C . CYS B 1 60 ? 13.805 -15.547 -2.229 1 97.44 60 CYS B C 1
ATOM 1569 O O . CYS B 1 60 ? 13.992 -16.453 -1.41 1 97.44 60 CYS B O 1
ATOM 1571 N N . PRO B 1 61 ? 14.508 -14.5 -2.223 1 96.5 61 PRO B N 1
ATOM 1572 C CA . PRO B 1 61 ? 15.648 -14.367 -1.313 1 96.5 61 PRO B CA 1
ATOM 1573 C C . PRO B 1 61 ? 15.227 -14.172 0.141 1 96.5 61 PRO B C 1
ATOM 1575 O O . PRO B 1 61 ? 16.062 -14.242 1.046 1 96.5 61 PRO B O 1
ATOM 1578 N N . PHE B 1 62 ? 13.922 -14 0.38 1 97.62 62 PHE B N 1
ATOM 1579 C CA . PHE B 1 62 ? 13.492 -13.633 1.724 1 97.62 62 PHE B CA 1
ATOM 1580 C C . PHE B 1 62 ? 12.82 -14.812 2.416 1 97.62 62 PHE B C 1
ATOM 1582 O O . PHE B 1 62 ? 12.688 -14.828 3.643 1 97.62 62 PHE B O 1
ATOM 1589 N N . CYS B 1 63 ? 12.32 -15.758 1.654 1 97.62 63 CYS B N 1
ATOM 1590 C CA . CYS B 1 63 ? 11.648 -16.891 2.287 1 97.62 63 CYS B CA 1
ATOM 1591 C C . CYS B 1 63 ? 12.047 -18.203 1.629 1 97.62 63 CYS B C 1
ATOM 1593 O O . CYS B 1 63 ? 11.641 -19.281 2.078 1 97.62 63 CYS B O 1
ATOM 1595 N N . SER B 1 64 ? 12.617 -18.188 0.461 1 96.5 64 SER B N 1
ATOM 1596 C CA . SER B 1 64 ? 13.219 -19.312 -0.256 1 96.5 64 SER B CA 1
ATOM 1597 C C . SER B 1 64 ? 12.18 -20.078 -1.062 1 96.5 64 SER B C 1
ATOM 1599 O O . SER B 1 64 ? 12.484 -21.094 -1.684 1 96.5 64 SER B O 1
ATOM 1601 N N . ARG B 1 65 ? 10.992 -19.578 -1.132 1 97 65 ARG B N 1
ATOM 1602 C CA . ARG B 1 65 ? 9.984 -20.219 -1.973 1 97 65 ARG B CA 1
ATOM 1603 C C . ARG B 1 65 ? 10.227 -19.922 -3.447 1 97 65 ARG B C 1
ATOM 1605 O O . ARG B 1 65 ? 10.648 -18.812 -3.795 1 97 65 ARG B O 1
ATOM 1612 N N . VAL B 1 66 ? 9.875 -20.844 -4.203 1 96.62 66 VAL B N 1
ATOM 1613 C CA . VAL B 1 66 ? 10.18 -20.734 -5.625 1 96.62 66 VAL B CA 1
ATOM 1614 C C . VAL B 1 66 ? 8.953 -20.234 -6.379 1 96.62 66 VAL B C 1
ATOM 1616 O O . VAL B 1 66 ? 7.84 -20.719 -6.156 1 96.62 66 VAL B O 1
ATOM 1619 N N . SER B 1 67 ? 9.125 -19.25 -7.195 1 96.88 67 SER B N 1
ATOM 1620 C CA . SER B 1 67 ? 8.172 -18.828 -8.211 1 96.88 67 SER B CA 1
ATOM 1621 C C . SER B 1 67 ? 8.602 -19.297 -9.602 1 96.88 67 SER B C 1
ATOM 1623 O O . SER B 1 67 ? 9.555 -18.766 -10.164 1 96.88 67 SER B O 1
ATOM 1625 N N . ARG B 1 68 ? 7.863 -20.172 -10.102 1 94.81 68 ARG B N 1
ATOM 1626 C CA . ARG B 1 68 ? 8.266 -20.75 -11.375 1 94.81 68 ARG B CA 1
ATOM 1627 C C . ARG B 1 68 ? 7.77 -19.891 -12.539 1 94.81 68 ARG B C 1
ATOM 1629 O O . ARG B 1 68 ? 6.586 -19.547 -12.609 1 94.81 68 ARG B O 1
ATOM 1636 N N . MET B 1 69 ? 8.594 -19.516 -13.383 1 94.69 69 MET B N 1
ATOM 1637 C CA . MET B 1 69 ? 8.281 -18.75 -14.586 1 94.69 69 MET B CA 1
ATOM 1638 C C . MET B 1 69 ? 9.492 -18.672 -15.508 1 94.69 69 MET B C 1
ATOM 1640 O O . MET B 1 69 ? 10.633 -18.844 -15.062 1 94.69 69 MET B O 1
ATOM 1644 N N . SER B 1 70 ? 9.281 -18.422 -16.781 1 93.94 70 SER B N 1
ATOM 1645 C CA . SER B 1 70 ? 10.359 -18.328 -17.75 1 93.94 70 SER B CA 1
ATOM 1646 C C . SER B 1 70 ? 10.695 -16.875 -18.062 1 93.94 70 SER B C 1
ATOM 1648 O O . SER B 1 70 ? 11.734 -16.578 -18.656 1 93.94 70 SER B O 1
ATOM 1650 N N . SER B 1 71 ? 9.766 -15.977 -17.719 1 95.38 71 SER B N 1
ATOM 1651 C CA . SER B 1 71 ? 9.93 -14.539 -17.938 1 95.38 71 SER B CA 1
ATOM 1652 C C . SER B 1 71 ? 9.305 -13.742 -16.797 1 95.38 71 SER B C 1
ATOM 1654 O O . SER B 1 71 ? 8.234 -14.094 -16.297 1 95.38 71 SER B O 1
ATOM 1656 N N . ILE B 1 72 ? 9.922 -12.68 -16.5 1 96.31 72 ILE B N 1
ATOM 1657 C CA . ILE B 1 72 ? 9.438 -11.836 -15.414 1 96.31 72 ILE B CA 1
ATOM 1658 C C . ILE B 1 72 ? 8.062 -11.266 -15.773 1 96.31 72 ILE B C 1
ATOM 1660 O O . ILE B 1 72 ? 7.27 -10.938 -14.898 1 96.31 72 ILE B O 1
ATOM 1664 N N . SER B 1 73 ? 7.785 -11.164 -17.016 1 95.69 73 SER B N 1
ATOM 1665 C CA . SER B 1 73 ? 6.516 -10.617 -17.484 1 95.69 73 SER B CA 1
ATOM 1666 C C . SER B 1 73 ? 5.348 -11.5 -17.062 1 95.69 73 SER B C 1
ATOM 1668 O O . SER B 1 73 ? 4.191 -11.07 -17.109 1 95.69 73 SER B O 1
ATOM 1670 N N . GLN B 1 74 ? 5.621 -12.734 -16.672 1 96.06 74 GLN B N 1
ATOM 1671 C CA . GLN B 1 74 ? 4.578 -13.664 -16.25 1 96.06 74 GLN B CA 1
ATOM 1672 C C . GLN B 1 74 ? 4.176 -13.414 -14.805 1 96.06 74 GLN B C 1
ATOM 1674 O O . GLN B 1 74 ? 3.145 -13.914 -14.344 1 96.06 74 GLN B O 1
ATOM 1679 N N . LEU B 1 75 ? 4.984 -12.664 -14.133 1 97.19 75 LEU B N 1
ATOM 1680 C CA . LEU B 1 75 ? 4.641 -12.305 -12.766 1 97.19 75 LEU B CA 1
ATOM 1681 C C . LEU B 1 75 ? 3.631 -11.164 -12.734 1 97.19 75 LEU B C 1
ATOM 1683 O O . LEU B 1 75 ? 3.715 -10.234 -13.547 1 97.19 75 LEU B O 1
ATOM 1687 N N . ALA B 1 76 ? 2.705 -11.281 -11.812 1 98.25 76 ALA B N 1
ATOM 1688 C CA . ALA B 1 76 ? 1.756 -10.18 -11.633 1 98.25 76 ALA B CA 1
ATOM 1689 C C . ALA B 1 76 ? 2.447 -8.945 -11.078 1 98.25 76 ALA B C 1
ATOM 1691 O O . ALA B 1 76 ? 3.486 -9.047 -10.422 1 98.25 76 ALA B O 1
ATOM 1692 N N . ASP B 1 77 ? 1.896 -7.832 -11.375 1 98.69 77 ASP B N 1
ATOM 1693 C CA . ASP B 1 77 ? 2.32 -6.586 -10.75 1 98.69 77 ASP B CA 1
ATOM 1694 C C . ASP B 1 77 ? 1.798 -6.48 -9.32 1 98.69 77 ASP B C 1
ATOM 1696 O O . ASP B 1 77 ? 0.742 -7.031 -9 1 98.69 77 ASP B O 1
ATOM 1700 N N . ASN B 1 78 ? 2.609 -5.875 -8.438 1 98.75 78 ASN B N 1
ATOM 1701 C CA . ASN B 1 78 ? 2.033 -5.426 -7.172 1 98.75 78 ASN B CA 1
ATOM 1702 C C . ASN B 1 78 ? 1.13 -4.211 -7.367 1 98.75 78 ASN B C 1
ATOM 1704 O O . ASN B 1 78 ? 1.596 -3.072 -7.312 1 98.75 78 ASN B O 1
ATOM 1708 N N . LEU B 1 79 ? -0.116 -4.473 -7.602 1 98.12 79 LEU B N 1
ATOM 1709 C CA . LEU B 1 79 ? -1.078 -3.436 -7.957 1 98.12 79 LEU B CA 1
ATOM 1710 C C . LEU B 1 79 ? -1.229 -2.424 -6.824 1 98.12 79 LEU B C 1
ATOM 1712 O O . LEU B 1 79 ? -1.469 -1.239 -7.074 1 98.12 79 LEU B O 1
ATOM 1716 N N . THR B 1 80 ? -1.106 -2.895 -5.605 1 97.81 80 THR B N 1
ATOM 1717 C CA . THR B 1 80 ? -1.198 -1.999 -4.461 1 97.81 80 THR B CA 1
ATOM 1718 C C . THR B 1 80 ? -0.12 -0.922 -4.527 1 97.81 80 THR B C 1
ATOM 1720 O O . THR B 1 80 ? -0.417 0.27 -4.422 1 97.81 80 THR B O 1
ATOM 1723 N N . VAL B 1 81 ? 1.072 -1.312 -4.727 1 97.94 81 VAL B N 1
ATOM 1724 C CA . VAL B 1 81 ? 2.203 -0.394 -4.816 1 97.94 81 VAL B CA 1
ATOM 1725 C C . VAL B 1 81 ? 2.014 0.545 -6.004 1 97.94 81 VAL B C 1
ATOM 1727 O O . VAL B 1 81 ? 2.217 1.756 -5.887 1 97.94 81 VAL B O 1
ATOM 1730 N N . LEU B 1 82 ? 1.584 0.018 -7.078 1 97.31 82 LEU B N 1
ATOM 1731 C CA . LEU B 1 82 ? 1.409 0.824 -8.281 1 97.31 82 LEU B CA 1
ATOM 1732 C C . LEU B 1 82 ? 0.329 1.881 -8.078 1 97.31 82 LEU B C 1
ATOM 1734 O O . LEU B 1 82 ? 0.451 3.004 -8.57 1 97.31 82 LEU B O 1
ATOM 1738 N N . LYS B 1 83 ? -0.696 1.543 -7.41 1 94.75 83 LYS B N 1
ATOM 1739 C CA . LYS B 1 83 ? -1.76 2.504 -7.129 1 94.75 83 LYS B CA 1
ATOM 1740 C C . LYS B 1 83 ? -1.243 3.664 -6.285 1 94.75 83 LYS B C 1
ATOM 1742 O O . LYS B 1 83 ? -1.588 4.82 -6.531 1 94.75 83 LYS B O 1
ATOM 1747 N N . ILE B 1 84 ? -0.491 3.314 -5.281 1 92.62 84 ILE B N 1
ATOM 1748 C CA . ILE B 1 84 ? 0.083 4.344 -4.418 1 92.62 84 ILE B CA 1
ATOM 1749 C C . ILE B 1 84 ? 0.986 5.258 -5.242 1 92.62 84 ILE B C 1
ATOM 1751 O O . ILE B 1 84 ? 0.902 6.484 -5.137 1 92.62 84 ILE B O 1
ATOM 1755 N N . LEU B 1 85 ? 1.789 4.656 -6.039 1 93.56 85 LEU B N 1
ATOM 1756 C CA . LEU B 1 85 ? 2.705 5.43 -6.871 1 93.56 85 LEU B CA 1
ATOM 1757 C C . LEU B 1 85 ? 1.937 6.316 -7.848 1 93.56 85 LEU B C 1
ATOM 1759 O O . LEU B 1 85 ? 2.336 7.453 -8.109 1 93.56 85 LEU B O 1
ATOM 1763 N N . ASP B 1 86 ? 0.915 5.789 -8.43 1 92.31 86 ASP B N 1
ATOM 1764 C CA . ASP B 1 86 ? 0.093 6.57 -9.352 1 92.31 86 ASP B CA 1
ATOM 1765 C C . ASP B 1 86 ? -0.465 7.816 -8.664 1 92.31 86 ASP B C 1
ATOM 1767 O O . ASP B 1 86 ? -0.577 8.875 -9.281 1 92.31 86 ASP B O 1
ATOM 1771 N N . CYS B 1 87 ? -0.731 7.66 -7.434 1 88.06 87 CYS B N 1
ATOM 1772 C CA . CYS B 1 87 ? -1.25 8.797 -6.68 1 88.06 87 CYS B CA 1
ATOM 1773 C C . CYS B 1 87 ? -0.188 9.875 -6.523 1 88.06 87 CYS B C 1
ATOM 1775 O O . CYS B 1 87 ? -0.497 11.07 -6.574 1 88.06 87 CYS B O 1
ATOM 1777 N N . THR B 1 88 ? 0.997 9.477 -6.301 1 86 88 THR B N 1
ATOM 1778 C CA . THR B 1 88 ? 2.074 10.445 -6.125 1 86 88 THR B CA 1
ATOM 1779 C C . THR B 1 88 ? 2.365 11.172 -7.43 1 86 88 THR B C 1
ATOM 1781 O O . THR B 1 88 ? 2.889 12.289 -7.418 1 86 88 THR B O 1
ATOM 1784 N N . THR B 1 89 ? 2.016 10.586 -8.508 1 85.06 89 THR B N 1
ATOM 1785 C CA . THR B 1 89 ? 2.25 11.219 -9.797 1 85.06 89 THR B CA 1
ATOM 1786 C C . THR B 1 89 ? 1.066 12.094 -10.195 1 85.06 89 THR B C 1
ATOM 1788 O O . THR B 1 89 ? 1.227 13.07 -10.938 1 85.06 89 THR B O 1
ATOM 1791 N N . SER B 1 90 ? -0.129 11.773 -9.711 1 85.19 90 SER B N 1
ATOM 1792 C CA . SER B 1 90 ? -1.348 12.445 -10.148 1 85.19 90 SER B CA 1
ATOM 1793 C C . SER B 1 90 ? -1.825 13.453 -9.109 1 85.19 90 SER B C 1
ATOM 1795 O O . SER B 1 90 ? -2.66 14.312 -9.406 1 85.19 90 SER B O 1
ATOM 1797 N N . CYS B 1 91 ? -1.328 13.25 -7.922 1 77.75 91 CYS B N 1
ATOM 1798 C CA . CYS B 1 91 ? -1.781 14.039 -6.785 1 77.75 91 CYS B CA 1
ATOM 1799 C C . CYS B 1 91 ? -0.633 14.844 -6.188 1 77.75 91 CYS B C 1
ATOM 1801 O O . CYS B 1 91 ? 0.299 14.273 -5.617 1 77.75 91 CYS B O 1
ATOM 1803 N N . SER B 1 92 ? -0.705 16.141 -6.262 1 80.38 92 SER B N 1
ATOM 1804 C CA . SER B 1 92 ? 0.361 17.016 -5.785 1 80.38 92 SER B CA 1
ATOM 1805 C C . SER B 1 92 ? 0.562 16.875 -4.277 1 80.38 92 SER B C 1
ATOM 1807 O O . SER B 1 92 ? 1.696 16.891 -3.795 1 80.38 92 SER B O 1
ATOM 1809 N N . ALA B 1 93 ? -0.534 16.75 -3.625 1 78.56 93 ALA B N 1
ATOM 1810 C CA . ALA B 1 93 ? -0.449 16.609 -2.174 1 78.56 93 ALA B CA 1
ATOM 1811 C C . ALA B 1 93 ? 0.311 15.352 -1.78 1 78.56 93 ALA B C 1
ATOM 1813 O O . ALA B 1 93 ? 1.157 15.383 -0.885 1 78.56 93 ALA B O 1
ATOM 1814 N N . ALA B 1 94 ? 0.017 14.328 -2.492 1 82.44 94 ALA B N 1
ATOM 1815 C CA . ALA B 1 94 ? 0.708 13.07 -2.197 1 82.44 94 ALA B CA 1
ATOM 1816 C C . ALA B 1 94 ? 2.174 13.141 -2.611 1 82.44 94 ALA B C 1
ATOM 1818 O O . ALA B 1 94 ? 3.055 12.68 -1.886 1 82.44 94 ALA B O 1
ATOM 1819 N N . THR B 1 95 ? 2.396 13.711 -3.723 1 86.5 95 THR B N 1
ATOM 1820 C CA . THR B 1 95 ? 3.775 13.898 -4.164 1 86.5 95 THR B CA 1
ATOM 1821 C C . THR B 1 95 ? 4.574 14.695 -3.141 1 86.5 95 THR B C 1
ATOM 1823 O O . THR B 1 95 ? 5.672 14.297 -2.75 1 86.5 95 THR B O 1
ATOM 1826 N N . ALA B 1 96 ? 3.996 15.75 -2.646 1 83.06 96 ALA B N 1
ATOM 1827 C CA . ALA B 1 96 ? 4.66 16.641 -1.693 1 83.06 96 ALA B CA 1
ATOM 1828 C C . ALA B 1 96 ? 4.891 15.938 -0.36 1 83.06 96 ALA B C 1
ATOM 1830 O O . ALA B 1 96 ? 5.898 16.172 0.31 1 83.06 96 ALA B O 1
ATOM 1831 N N . ALA B 1 97 ? 4.051 15.047 -0.087 1 81.31 97 ALA B N 1
ATOM 1832 C CA . ALA B 1 97 ? 4.109 14.398 1.22 1 81.31 97 ALA B CA 1
ATOM 1833 C C . ALA B 1 97 ? 5.066 13.211 1.199 1 81.31 97 ALA B C 1
ATOM 1835 O O . ALA B 1 97 ? 5.719 12.914 2.201 1 81.31 97 ALA B O 1
ATOM 1836 N N . LEU B 1 98 ? 5.258 12.617 0.019 1 87.31 98 LEU B N 1
ATOM 1837 C CA . LEU B 1 98 ? 5.887 11.305 0.06 1 87.31 98 LEU B CA 1
ATOM 1838 C C . LEU B 1 98 ? 7.211 11.312 -0.695 1 87.31 98 LEU B C 1
ATOM 1840 O O . LEU B 1 98 ? 8.094 10.5 -0.413 1 87.31 98 LEU B O 1
ATOM 1844 N N . MET B 1 99 ? 7.371 12.266 -1.571 1 92.56 99 MET B N 1
ATOM 1845 C CA . MET B 1 99 ? 8.5 12.133 -2.484 1 92.56 99 MET B CA 1
ATOM 1846 C C . MET B 1 99 ? 9.531 13.227 -2.234 1 92.56 99 MET B C 1
ATOM 1848 O O . MET B 1 99 ? 9.219 14.266 -1.645 1 92.56 99 MET B O 1
ATOM 1852 N N . CYS B 1 100 ? 10.727 12.938 -2.646 1 94.31 100 CYS B N 1
ATOM 1853 C CA . CYS B 1 100 ? 11.789 13.938 -2.678 1 94.31 100 CYS B CA 1
ATOM 1854 C C . CYS B 1 100 ? 11.344 15.195 -3.414 1 94.31 100 CYS B C 1
ATOM 1856 O O . CYS B 1 100 ? 10.734 15.109 -4.484 1 94.31 100 CYS B O 1
ATOM 1858 N N . LYS B 1 101 ? 11.719 16.359 -2.869 1 93.56 101 LYS B N 1
ATOM 1859 C CA . LYS B 1 101 ? 11.258 17.625 -3.424 1 93.56 101 LYS B CA 1
ATOM 1860 C C . LYS B 1 101 ? 12.164 18.078 -4.562 1 93.56 101 LYS B C 1
ATOM 1862 O O . LYS B 1 101 ? 11.828 19.016 -5.293 1 93.56 101 LYS B O 1
ATOM 1867 N N . SER B 1 102 ? 13.203 17.422 -4.832 1 93.5 102 SER B N 1
ATOM 1868 C CA . SER B 1 102 ? 14.133 17.781 -5.895 1 93.5 102 SER B CA 1
ATOM 1869 C C . SER B 1 102 ? 13.891 16.953 -7.148 1 93.5 102 SER B C 1
ATOM 1871 O O . SER B 1 102 ? 13.719 17.5 -8.242 1 93.5 102 SER B O 1
ATOM 1873 N N . CYS B 1 103 ? 13.805 15.695 -7.008 1 93.25 103 CYS B N 1
ATOM 1874 C CA . CYS B 1 103 ? 13.68 14.844 -8.18 1 93.25 103 CYS B CA 1
ATOM 1875 C C . CYS B 1 103 ? 12.242 14.375 -8.359 1 93.25 103 CYS B C 1
ATOM 1877 O O . CYS B 1 103 ? 11.836 14.008 -9.461 1 93.25 103 CYS B O 1
ATOM 1879 N N . TYR B 1 104 ? 11.477 14.18 -7.324 1 93.12 104 TYR B N 1
ATOM 1880 C CA . TYR B 1 104 ? 10.062 13.797 -7.301 1 93.12 104 TYR B CA 1
ATOM 1881 C C . TYR B 1 104 ? 9.891 12.344 -7.719 1 93.12 104 TYR B C 1
ATOM 1883 O O . TYR B 1 104 ? 8.797 11.93 -8.117 1 93.12 104 TYR B O 1
ATOM 1891 N N . ASN B 1 105 ? 10.953 11.555 -7.594 1 92.5 105 ASN B N 1
ATOM 1892 C CA . ASN B 1 105 ? 10.828 10.172 -8.047 1 92.5 105 ASN B CA 1
ATOM 1893 C C . ASN B 1 105 ? 11.445 9.195 -7.051 1 92.5 105 ASN B C 1
ATOM 1895 O O . ASN B 1 105 ? 11.438 7.988 -7.277 1 92.5 105 ASN B O 1
ATOM 1899 N N . ARG B 1 106 ? 11.969 9.75 -6.012 1 95.81 106 ARG B N 1
ATOM 1900 C CA . ARG B 1 106 ? 12.547 8.922 -4.957 1 95.81 106 ARG B CA 1
ATOM 1901 C C . ARG B 1 106 ? 12 9.32 -3.59 1 95.81 106 ARG B C 1
ATOM 1903 O O . ARG B 1 106 ? 11.57 10.461 -3.395 1 95.81 106 ARG B O 1
ATOM 1910 N N . LEU B 1 107 ? 12.07 8.352 -2.715 1 94.81 107 LEU B N 1
ATOM 1911 C CA . LEU B 1 107 ? 11.641 8.648 -1.354 1 94.81 107 LEU B CA 1
ATOM 1912 C C . LEU B 1 107 ? 12.695 9.461 -0.614 1 94.81 107 LEU B C 1
ATOM 1914 O O . LEU B 1 107 ? 13.898 9.219 -0.772 1 94.81 107 LEU B O 1
ATOM 1918 N N . PRO B 1 108 ? 12.227 10.367 0.22 1 94.06 108 PRO B N 1
ATOM 1919 C CA . PRO B 1 108 ? 13.18 11.203 0.959 1 94.06 108 PRO B CA 1
ATOM 1920 C C . PRO B 1 108 ? 13.906 10.438 2.062 1 94.06 108 PRO B C 1
ATOM 1922 O O . PRO B 1 108 ? 13.328 9.539 2.678 1 94.06 108 PRO B O 1
ATOM 1925 N N . ARG B 1 109 ? 15.133 10.859 2.291 1 95 109 ARG B N 1
ATOM 1926 C CA . ARG B 1 109 ? 15.945 10.281 3.355 1 95 109 ARG B CA 1
ATOM 1927 C C . ARG B 1 109 ? 16.656 11.367 4.156 1 95 109 ARG B C 1
ATOM 1929 O O . ARG B 1 109 ? 17.188 11.109 5.234 1 95 109 ARG B O 1
ATOM 1936 N N . GLN B 1 110 ? 16.594 12.586 3.562 1 94.81 110 GLN B N 1
ATOM 1937 C CA . GLN B 1 110 ? 17.344 13.695 4.141 1 94.81 110 GLN B CA 1
ATOM 1938 C C . GLN B 1 110 ? 16.469 14.945 4.262 1 94.81 110 GLN B C 1
ATOM 1940 O O . GLN B 1 110 ? 15.5 15.102 3.52 1 94.81 110 GLN B O 1
ATOM 1945 N N . TYR B 1 111 ? 16.812 15.719 5.266 1 94.5 111 TYR B N 1
ATOM 1946 C CA . TYR B 1 111 ? 16.203 17.031 5.406 1 94.5 111 TYR B CA 1
ATOM 1947 C C . TYR B 1 111 ? 17.234 18.141 5.273 1 94.5 111 TYR B C 1
ATOM 1949 O O . TYR B 1 111 ? 18.297 18.094 5.922 1 94.5 111 TYR B O 1
ATOM 1957 N N . CYS B 1 112 ? 17.031 19.016 4.387 1 95.44 112 CYS B N 1
ATOM 1958 C CA . CYS B 1 112 ? 17.875 20.172 4.219 1 95.44 112 CYS B CA 1
ATOM 1959 C C . CYS B 1 112 ? 17.344 21.375 5.004 1 95.44 112 CYS B C 1
ATOM 1961 O O . CYS B 1 112 ? 16.266 21.891 4.695 1 95.44 112 CYS B O 1
ATOM 1963 N N . HIS B 1 113 ? 18.094 21.859 5.906 1 95.88 113 HIS B N 1
ATOM 1964 C CA . HIS B 1 113 ? 17.672 22.938 6.785 1 95.88 113 HIS B CA 1
ATOM 1965 C C . HIS B 1 113 ? 17.672 24.281 6.047 1 95.88 113 HIS B C 1
ATOM 1967 O O . HIS B 1 113 ? 16.812 25.125 6.301 1 95.88 113 HIS B O 1
ATOM 1973 N N . ASP B 1 114 ? 18.578 24.406 5.152 1 95.5 114 ASP B N 1
ATOM 1974 C CA . ASP B 1 114 ? 18.688 25.656 4.418 1 95.5 114 ASP B CA 1
ATOM 1975 C C . ASP B 1 114 ? 17.5 25.844 3.475 1 95.5 114 ASP B C 1
ATOM 1977 O O . ASP B 1 114 ? 17.016 26.969 3.297 1 95.5 114 ASP B O 1
ATOM 1981 N N . CYS B 1 115 ? 16.969 24.844 2.934 1 93.38 115 CYS B N 1
ATOM 1982 C CA . CYS B 1 115 ? 15.867 24.922 1.978 1 93.38 115 CYS B CA 1
ATOM 1983 C C . CYS B 1 115 ? 14.547 24.516 2.631 1 93.38 115 CYS B C 1
ATOM 1985 O O . CYS B 1 115 ? 13.484 24.672 2.031 1 93.38 115 CYS B O 1
ATOM 1987 N N . ALA B 1 116 ? 14.617 23.875 3.725 1 93.25 116 ALA B N 1
ATOM 1988 C CA . ALA B 1 116 ? 13.453 23.375 4.457 1 93.25 116 ALA B CA 1
ATOM 1989 C C . ALA B 1 116 ? 12.695 22.344 3.641 1 93.25 116 ALA B C 1
ATOM 1991 O O . ALA B 1 116 ? 11.477 22.438 3.482 1 93.25 116 ALA B O 1
ATOM 1992 N N . THR B 1 117 ? 13.469 21.406 3.15 1 92.81 117 THR B N 1
ATOM 1993 C CA . THR B 1 117 ? 12.828 20.422 2.285 1 92.81 117 THR B CA 1
ATOM 1994 C C . THR B 1 117 ? 13.438 19.047 2.484 1 92.81 117 THR B C 1
ATOM 1996 O O . THR B 1 117 ? 14.539 18.922 3.025 1 92.81 117 THR B O 1
ATOM 1999 N N . PHE B 1 118 ? 12.672 18.109 2.045 1 92.94 118 PHE B N 1
ATOM 2000 C CA . PHE B 1 118 ? 13.117 16.719 2.143 1 92.94 118 PHE B CA 1
ATOM 2001 C C . PHE B 1 118 ? 13.734 16.266 0.829 1 92.94 118 PHE B C 1
ATOM 2003 O O . PHE B 1 118 ? 13.234 16.594 -0.249 1 92.94 118 PHE B O 1
ATOM 2010 N N . LEU B 1 119 ? 14.875 15.531 1.002 1 95.06 119 LEU B N 1
ATOM 2011 C CA . LEU B 1 119 ? 15.641 15.102 -0.166 1 95.06 119 LEU B CA 1
ATOM 2012 C C . LEU B 1 119 ? 15.953 13.609 -0.094 1 95.06 119 LEU B C 1
ATOM 2014 O O . LEU B 1 119 ? 16.094 13.055 0.997 1 95.06 119 LEU B O 1
ATOM 2018 N N . CYS B 1 120 ? 16.031 13.086 -1.318 1 95.94 120 CYS B N 1
ATOM 2019 C CA . CYS B 1 120 ? 16.578 11.734 -1.377 1 95.94 120 CYS B CA 1
ATOM 2020 C C . CYS B 1 120 ? 18.094 11.766 -1.253 1 95.94 120 CYS B C 1
ATOM 2022 O O . CYS B 1 120 ? 18.703 12.836 -1.236 1 95.94 120 CYS B O 1
ATOM 2024 N N . GLU B 1 121 ? 18.703 10.531 -1.172 1 95.25 121 GLU B N 1
ATOM 2025 C CA . GLU B 1 121 ? 20.156 10.414 -0.988 1 95.25 121 GLU B CA 1
ATOM 2026 C C . GLU B 1 121 ? 20.906 10.977 -2.189 1 95.25 121 GLU B C 1
ATOM 2028 O O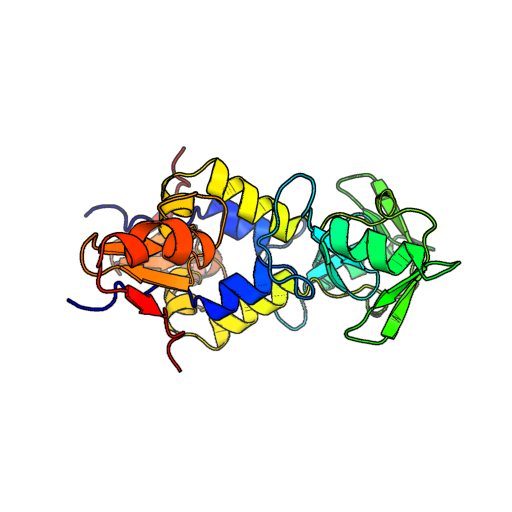 . GLU B 1 121 ? 21.875 11.719 -2.025 1 95.25 121 GLU B O 1
ATOM 2033 N N . LEU B 1 122 ? 20.453 10.68 -3.359 1 94.94 122 LEU B N 1
ATOM 2034 C CA . LEU B 1 122 ? 21.125 11.094 -4.582 1 94.94 122 LEU B CA 1
ATOM 2035 C C . LEU B 1 122 ? 21.094 12.609 -4.73 1 94.94 122 LEU B C 1
ATOM 2037 O O . LEU B 1 122 ? 22.109 13.234 -5.055 1 94.94 122 LEU B O 1
ATOM 2041 N N . CYS B 1 123 ? 19.984 13.203 -4.508 1 94.81 123 CYS B N 1
ATOM 2042 C CA . CYS B 1 123 ? 19.828 14.641 -4.656 1 94.81 123 CYS B CA 1
ATOM 2043 C C . CYS B 1 123 ? 20.609 15.391 -3.584 1 94.81 123 CYS B C 1
ATOM 2045 O O . CYS B 1 123 ? 21.094 16.5 -3.818 1 94.81 123 CYS B O 1
ATOM 2047 N N . LYS B 1 124 ? 20.672 14.789 -2.379 1 96.19 124 LYS B N 1
ATOM 2048 C CA . LYS B 1 124 ? 21.547 15.344 -1.354 1 96.19 124 LYS B CA 1
ATOM 2049 C C . LYS B 1 124 ? 22.984 15.453 -1.864 1 96.19 124 LYS B C 1
ATOM 2051 O O . LYS B 1 124 ? 23.594 16.531 -1.791 1 96.19 124 LYS B O 1
ATOM 2056 N N . GLU B 1 125 ? 23.484 14.336 -2.404 1 94.19 125 GLU B N 1
ATOM 2057 C CA . GLU B 1 125 ? 24.875 14.234 -2.816 1 94.19 125 GLU B CA 1
ATOM 2058 C C . GLU B 1 125 ? 25.156 15.125 -4.027 1 94.19 125 GLU B C 1
ATOM 2060 O O . GLU B 1 125 ? 26.203 15.773 -4.094 1 94.19 125 GLU B O 1
ATOM 2065 N N . GLU B 1 126 ? 24.25 15.141 -4.93 1 91.25 126 GLU B N 1
ATOM 2066 C CA . GLU B 1 126 ? 24.484 15.82 -6.199 1 91.25 126 GLU B CA 1
ATOM 2067 C C . GLU B 1 126 ? 24.125 17.297 -6.105 1 91.25 126 GLU B C 1
ATOM 2069 O O . GLU B 1 126 ? 24.484 18.094 -6.984 1 91.25 126 GLU B O 1
ATOM 2074 N N . GLY B 1 127 ? 23.516 17.703 -5.059 1 90.81 127 GLY B N 1
ATOM 2075 C CA . GLY B 1 127 ? 23 19.062 -5.004 1 90.81 127 GLY B CA 1
ATOM 2076 C C . GLY B 1 127 ? 23.344 19.766 -3.703 1 90.81 127 GLY B C 1
ATOM 2077 O O . GLY B 1 127 ? 24.406 20.359 -3.568 1 90.81 127 GLY B O 1
ATOM 2078 N N . HIS B 1 128 ? 22.734 19.516 -2.725 1 91 128 HIS B N 1
ATOM 2079 C CA . HIS B 1 128 ? 22.656 20.359 -1.531 1 91 128 HIS B CA 1
ATOM 2080 C C . HIS B 1 128 ? 23.953 20.297 -0.725 1 91 128 HIS B C 1
ATOM 2082 O O . HIS B 1 128 ? 24.391 21.297 -0.168 1 91 128 HIS B O 1
ATOM 2088 N N . LEU B 1 129 ? 24.516 19.125 -0.75 1 92.88 129 LEU B N 1
ATOM 2089 C CA . LEU B 1 129 ? 25.766 18.984 -0.021 1 92.88 129 LEU B CA 1
ATOM 2090 C C . LEU B 1 129 ? 26.859 19.859 -0.639 1 92.88 129 LEU B C 1
ATOM 2092 O O . LEU B 1 129 ? 27.609 20.531 0.078 1 92.88 129 LEU B O 1
ATOM 2096 N N . HIS B 1 130 ? 26.938 19.891 -1.942 1 93.19 130 HIS B N 1
ATOM 2097 C CA . HIS B 1 130 ? 27.953 20.672 -2.648 1 93.19 130 HIS B CA 1
ATOM 2098 C C . HIS B 1 130 ? 27.75 22.172 -2.441 1 93.19 130 HIS B C 1
ATOM 2100 O O . HIS B 1 130 ? 28.703 22.953 -2.525 1 93.19 130 HIS B O 1
ATOM 2106 N N . GLN B 1 131 ? 26.562 22.531 -2.141 1 93.12 131 GLN B N 1
ATOM 2107 C CA . GLN B 1 131 ? 26.219 23.938 -1.968 1 93.12 131 GLN B CA 1
ATOM 2108 C C . GLN B 1 131 ? 26.453 24.391 -0.528 1 93.12 131 GLN B C 1
ATOM 2110 O O . GLN B 1 131 ? 26.172 25.531 -0.179 1 93.12 131 GLN B O 1
ATOM 2115 N N . GLY B 1 132 ? 26.875 23.438 0.318 1 94.19 132 GLY B N 1
ATOM 2116 C CA . GLY B 1 132 ? 27.203 23.766 1.696 1 94.19 132 GLY B CA 1
ATOM 2117 C C . GLY B 1 132 ? 25.984 23.812 2.605 1 94.19 132 GLY B C 1
ATOM 2118 O O . GLY B 1 132 ? 26.031 24.406 3.682 1 94.19 132 GLY B O 1
ATOM 2119 N N . HIS B 1 133 ? 24.906 23.219 2.148 1 95.25 133 HIS B N 1
ATOM 2120 C CA . HIS B 1 133 ? 23.703 23.203 2.973 1 95.25 133 HIS B CA 1
ATOM 2121 C C . HIS B 1 133 ? 23.859 22.234 4.145 1 95.25 133 HIS B C 1
ATOM 2123 O O . HIS B 1 133 ? 24.625 21.266 4.062 1 95.25 133 HIS B O 1
ATOM 2129 N N . SER B 1 134 ? 23.141 22.594 5.238 1 96.38 134 SER B N 1
ATOM 2130 C CA . SER B 1 134 ? 23.062 21.703 6.395 1 96.38 134 SER B CA 1
ATOM 2131 C C . SER B 1 134 ? 22.016 20.625 6.191 1 96.38 134 SER B C 1
ATOM 2133 O O . SER B 1 134 ? 20.812 20.906 6.148 1 96.38 134 SER B O 1
ATOM 2135 N N . ILE B 1 135 ? 22.484 19.422 6.074 1 95.44 135 ILE B N 1
ATOM 2136 C CA . ILE B 1 135 ? 21.594 18.312 5.746 1 95.44 135 ILE B CA 1
ATOM 2137 C C . ILE B 1 135 ? 21.688 17.25 6.832 1 95.44 135 ILE B C 1
ATOM 2139 O O . ILE B 1 135 ? 22.781 16.953 7.332 1 95.44 135 ILE B O 1
ATOM 2143 N N . GLN B 1 136 ? 20.5 16.703 7.238 1 94.94 136 GLN B N 1
ATOM 2144 C CA . GLN B 1 136 ? 20.469 15.648 8.25 1 94.94 136 GLN B CA 1
ATOM 2145 C C . GLN B 1 136 ? 19.547 14.508 7.824 1 94.94 136 GLN B C 1
ATOM 2147 O O . GLN B 1 136 ? 18.547 14.734 7.141 1 94.94 136 GLN B O 1
ATOM 2152 N N . PRO B 1 137 ? 19.875 13.258 8.203 1 93.75 137 PRO B N 1
ATOM 2153 C CA . PRO B 1 137 ? 19 12.133 7.898 1 93.75 137 PRO B CA 1
ATOM 2154 C C . PRO B 1 137 ? 17.641 12.242 8.586 1 93.75 137 PRO B C 1
ATOM 2156 O O . PRO B 1 137 ? 17.547 12.781 9.695 1 93.75 137 PRO B O 1
ATOM 2159 N N . ILE B 1 138 ? 16.656 11.742 7.773 1 89.31 138 ILE B N 1
ATOM 2160 C CA . ILE B 1 138 ? 15.328 11.641 8.375 1 89.31 138 ILE B CA 1
ATOM 2161 C C . ILE B 1 138 ? 15.289 10.438 9.312 1 89.31 138 ILE B C 1
ATOM 2163 O O . ILE B 1 138 ? 15.672 9.328 8.938 1 89.31 138 ILE B O 1
ATOM 2167 N N . ARG B 1 139 ? 15.227 10.578 10.648 1 74.38 139 ARG B N 1
ATOM 2168 C CA . ARG B 1 139 ? 15.172 9.438 11.562 1 74.38 139 ARG B CA 1
ATOM 2169 C C . ARG B 1 139 ? 13.727 9.023 11.82 1 74.38 139 ARG B C 1
ATOM 2171 O O . ARG B 1 139 ? 12.852 9.867 11.992 1 74.38 139 ARG B O 1
ATOM 2178 N N . GLY B 1 140 ? 13.297 7.766 11.359 1 59.94 140 GLY B N 1
ATOM 2179 C CA . GLY B 1 140 ? 12 7.25 11.758 1 59.94 140 GLY B CA 1
ATOM 2180 C C . GLY B 1 140 ? 11.758 7.309 13.25 1 59.94 140 GLY B C 1
ATOM 2181 O O . GLY B 1 140 ? 12.711 7.293 14.039 1 59.94 140 GLY B O 1
ATOM 2182 N N . GLY B 1 141 ? 10.859 8.047 13.797 1 46.97 141 GLY B N 1
ATOM 2183 C CA . GLY B 1 141 ? 10.578 8.109 15.219 1 46.97 141 GLY B CA 1
ATOM 2184 C C . GLY B 1 141 ? 10.734 6.766 15.914 1 46.97 141 GLY B C 1
ATOM 2185 O O . GLY B 1 141 ? 10.172 5.766 15.469 1 46.97 141 GLY B O 1
ATOM 2186 N N . ARG B 1 142 ? 12.016 6.25 16.422 1 37.44 142 ARG B N 1
ATOM 2187 C CA . ARG B 1 142 ? 11.867 5.25 17.469 1 37.44 142 ARG B CA 1
ATOM 2188 C C . ARG B 1 142 ? 11.156 5.832 18.688 1 37.44 142 ARG B C 1
ATOM 2190 O O . ARG B 1 142 ? 11.258 7.035 18.953 1 37.44 142 ARG B O 1
#

Secondary structure (DSSP, 8-state):
------SS-HHHHHHHHB-TTT-PBP-SSTT-EEE-TTS-EEEHHHHHHHHHT-SS-EE-TTT--EE--SSGGGSPB-HHHHHHHHHHHH-HHHHHHHS-TTTSSS---EEETTTTEEE-HHHIIIIITTTT--EEE-----/------SS-HHHHHHHHB-TTT-PBP-SSTT-EEE-TTS-EEEHHHHHHHHHT-SS-EE-TTT--EE--SSGGGSPB-HHHHHHHHHHHH-HHHHHHHS-TTTSSS---EEETTTTEEE-HHHIIIIITTTT--EEE-----

Sequence (284 aa):
MEAASYLLDPDLLREVLECPICLETYNQTQMRPKLLQCGHTVCRQCLEKLLANTINGVRCPFCSRVSRMSSISQLADNLTVLKILDCTTSCSAATAALMCKSCYNRLPRQYCHDCATFLCELCKEEGHLHQGHSIQPIRGGRMEAASYLLDPDLLREVLECPICLETYNQTQMRPKLLQCGHTVCRQCLEKLLANTINGVRCPFCSRVSRMSSISQLADNLTVLKILDCTTSCSAATAALMCKSCYNRLPRQYCHDCATFLCELCKEEGHLHQGHSIQPIRGGR

InterPro domains:
  IPR000315 B-box-type zinc finger [PF00643] (98-138)
  IPR000315 B-box-type zinc finger [PS50119] (95-138)
  IPR000315 B-box-type zinc finger [SM00336] (95-138)
  IPR001841 Zinc finger, RING-type [PS50089] (19-64)
  IPR001841 Zinc finger, RING-type [SM00184] (19-63)
  IPR013083 Zinc finger, RING/FYVE/PHD-type [G3DSA:3.30.40.10] (7-96)
  IPR017907 Zinc finger, RING-type, conserved site [PS00518] (38-47)
  IPR027370 Zinc finger, RING-type, eukaryotic [PF13445] (19-61)

Organism: Champsocephalus gunnari (NCBI:txid52237)